Protein AF-A0A2E0ER90-F1 (afdb_monomer)

Sequence (185 aa):
MTEKVIGITHYLGEDEGEWLISNEGKKLFKTINEKKMIVSISCKPKHSKNIEKLAEIFPKMPILLHHMGGMKSNINDKSENNNILKLSKFKNIFLKFSGYNYVLGEDRRWDFPYNDALWVYKEAYQKFGSNMVWGSDFPVVKFSSTYKQAFEVFNKYCDFMSENDKNLIQGNNLLKLIKERGKID

Solvent-accessible surface area (backbone atoms only — not comparable to full-atom values): 9970 Å² total; per-residue (Å²): 130,84,85,72,86,54,54,51,76,46,77,60,78,90,67,54,43,63,57,55,70,32,76,66,33,43,53,51,52,51,50,39,46,74,70,40,32,37,40,31,37,42,47,43,34,76,28,32,68,34,51,50,53,42,42,68,76,38,62,86,37,44,36,33,27,34,43,52,28,49,34,61,41,50,86,92,60,53,70,53,42,50,42,46,50,64,47,39,80,38,90,31,43,28,38,23,55,34,47,63,37,66,24,54,27,79,95,53,25,61,52,78,81,36,71,75,25,48,61,54,55,51,53,45,37,75,53,36,52,58,45,27,31,47,50,64,55,75,73,68,34,61,84,35,42,52,70,66,56,52,48,41,34,58,71,64,71,44,69,90,56,53,71,70,41,47,51,28,19,63,43,50,44,54,52,49,52,38,42,81,38,70,66,52,133

Foldseek 3Di:
DPDFQQADEDEDDPDLPVCCVDPVNVVVVVVCVVLLHAYEYAAFLSNLVSVLVSCVSPLPHAYEYEQLRQAALPPVDCPSNVSSLVCLVRLRYAYAPECLLSRHDDVCLQVPPSLSSLVSVLSSCVRNPLRYAYDHPPPVSVVHDDSVSRVCSLVPVNPSHDPVSSVSRHPVVVVVSCVVSVNDD

Secondary structure (DSSP, 8-state):
------EEEEE--SS--GGGGSHHHHHHHHHHHHTTPEEEEE--GGGHHHHHHHHHH-TTS-EEESGGGG----TT--HHHHHHHGGGG-TTEEEEE--HHHHH-GGGTT-TT-HHHHHHHHHHHHHHTT-EEE---TTGGGGT--HHHHHHIIIII-TTS-HHHHHIIIIIHHHHHHHHTTS--

Nearest PDB structures (foldseek):
  4i6k-assembly1_A  TM=8.037E-01  e=2.857E-07  Acinetobacter baumannii AB0057
  4do7-assembly2_B  TM=8.745E-01  e=1.853E-06  Burkholderia multivorans ATCC 17616
  2ffi-assembly2_B  TM=7.897E-01  e=2.997E-06  Pseudomonas putida KT2440
  6uvz-assembly3_C  TM=8.301E-01  e=2.407E-05  Bifidobacterium longum subsp. infantis ATCC 15697 = JCM 1222 = DSM 20088
  7drd-assembly1_G  TM=4.504E-01  e=3.608E-01  human intestinal bacterium PUE

Structure (mmCIF, N/CA/C/O backbone):
data_AF-A0A2E0ER90-F1
#
_entry.id   AF-A0A2E0ER90-F1
#
loop_
_atom_site.group_PDB
_atom_site.id
_atom_site.type_symbol
_atom_site.label_atom_id
_atom_site.label_alt_id
_atom_site.label_comp_id
_atom_site.label_asym_id
_atom_site.label_entity_id
_atom_site.label_seq_id
_atom_site.pdbx_PDB_ins_code
_atom_site.Cartn_x
_atom_site.Cartn_y
_atom_site.Cartn_z
_atom_site.occup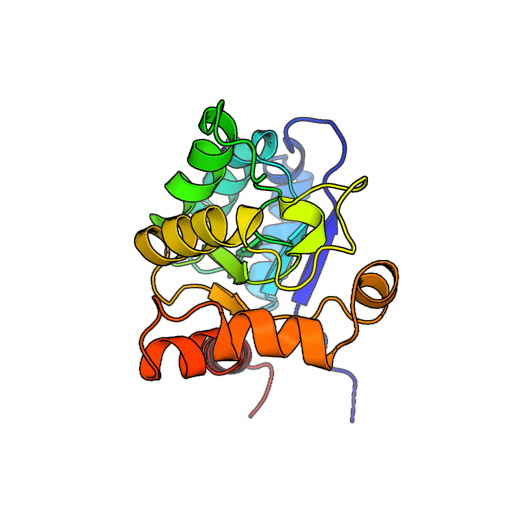ancy
_atom_site.B_iso_or_equiv
_atom_site.auth_seq_id
_atom_site.auth_comp_id
_atom_site.auth_asym_id
_atom_site.auth_atom_id
_atom_site.pdbx_PDB_model_num
ATOM 1 N N . MET A 1 1 ? -29.721 -0.009 -2.758 1.00 46.78 1 MET A N 1
ATOM 2 C CA . MET A 1 1 ? -28.623 -0.081 -1.770 1.00 46.78 1 MET A CA 1
ATOM 3 C C . MET A 1 1 ? -28.250 1.343 -1.415 1.00 46.78 1 MET A C 1
ATOM 5 O O . MET A 1 1 ? -27.866 2.078 -2.310 1.00 46.78 1 MET A O 1
ATOM 9 N N . THR A 1 2 ? -28.427 1.774 -0.169 1.00 48.88 2 THR A N 1
ATOM 10 C CA . THR A 1 2 ? -27.845 3.046 0.284 1.00 48.88 2 THR A CA 1
ATOM 11 C C . THR A 1 2 ? -26.327 2.920 0.225 1.00 48.88 2 THR A C 1
ATOM 13 O O . THR A 1 2 ? -25.771 2.019 0.855 1.00 48.88 2 THR A O 1
ATOM 16 N N . GLU A 1 3 ? -25.667 3.770 -0.559 1.00 59.56 3 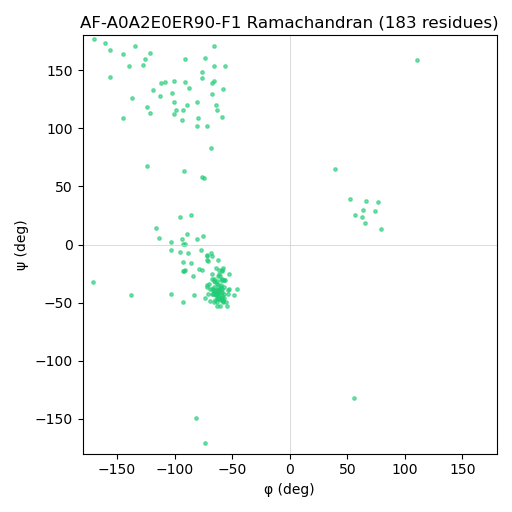GLU A N 1
ATOM 17 C CA . GLU A 1 3 ? -24.210 3.776 -0.694 1.00 59.56 3 GLU A CA 1
ATOM 18 C C . GLU A 1 3 ? -23.564 4.009 0.674 1.00 59.56 3 GLU A C 1
ATOM 20 O O . GLU A 1 3 ? -23.667 5.078 1.278 1.00 59.56 3 GLU A O 1
ATOM 25 N N . LYS A 1 4 ? -22.925 2.970 1.212 1.00 82.56 4 LYS A N 1
ATOM 26 C CA . LYS A 1 4 ? -22.287 3.028 2.522 1.00 82.56 4 LYS A CA 1
ATOM 27 C C . LYS A 1 4 ? -20.825 3.402 2.332 1.00 82.56 4 LYS A C 1
ATOM 29 O O . LYS A 1 4 ? -20.023 2.586 1.893 1.00 82.56 4 LYS A O 1
ATOM 34 N N . VAL A 1 5 ? -20.468 4.633 2.691 1.00 89.81 5 VAL A N 1
ATOM 35 C CA . VAL A 1 5 ? -19.070 5.086 2.677 1.00 89.81 5 VAL A CA 1
ATOM 36 C C . VAL A 1 5 ? -18.252 4.263 3.683 1.00 89.81 5 VAL A C 1
ATOM 38 O O . VAL A 1 5 ? -18.485 4.301 4.901 1.00 89.81 5 VAL A O 1
ATOM 41 N N . ILE A 1 6 ? -17.291 3.498 3.161 1.00 93.19 6 ILE A N 1
ATOM 42 C CA . ILE A 1 6 ? -16.430 2.590 3.939 1.00 93.19 6 ILE A CA 1
ATOM 43 C C . ILE A 1 6 ? -15.114 3.239 4.378 1.00 93.19 6 ILE A C 1
ATOM 45 O O . ILE A 1 6 ? -14.509 2.816 5.365 1.00 93.19 6 ILE A O 1
ATOM 49 N N . GLY A 1 7 ? -14.683 4.288 3.683 1.00 94.81 7 GLY A N 1
ATOM 50 C CA . GLY A 1 7 ? -13.404 4.936 3.918 1.00 94.81 7 GLY A CA 1
ATOM 51 C C . GLY A 1 7 ? -13.255 6.248 3.167 1.00 94.81 7 GLY A C 1
ATOM 52 O O . GLY A 1 7 ? -14.133 6.638 2.399 1.00 94.81 7 GLY A O 1
ATOM 53 N N . ILE A 1 8 ? -12.128 6.907 3.402 1.00 95.81 8 ILE A N 1
ATOM 54 C CA . ILE A 1 8 ? -11.722 8.130 2.710 1.00 95.81 8 ILE A CA 1
ATOM 55 C C . ILE A 1 8 ? -10.327 7.960 2.113 1.00 95.81 8 ILE A C 1
ATOM 57 O O . ILE A 1 8 ? -9.549 7.126 2.578 1.00 95.81 8 ILE A O 1
ATOM 61 N N . THR A 1 9 ? -9.993 8.784 1.122 1.00 97.31 9 THR A N 1
ATOM 62 C CA . THR A 1 9 ? -8.618 8.912 0.626 1.00 97.31 9 THR A CA 1
ATOM 63 C C . THR A 1 9 ? -8.139 10.342 0.820 1.00 97.31 9 THR A C 1
ATOM 65 O O . THR A 1 9 ? -8.856 11.277 0.472 1.00 97.31 9 THR A O 1
ATOM 68 N N . HIS A 1 10 ? -6.936 10.512 1.363 1.00 97.25 10 HIS A N 1
ATOM 69 C CA . HIS A 1 10 ? -6.267 11.805 1.476 1.00 97.25 10 HIS A CA 1
ATOM 70 C C . HIS A 1 10 ? -5.025 11.828 0.577 1.00 97.25 10 HIS A C 1
ATOM 72 O O . HIS A 1 10 ? -4.195 10.920 0.644 1.00 97.25 10 HIS A O 1
ATOM 78 N N . TYR A 1 11 ? -4.912 12.849 -0.273 1.00 97.75 11 TYR A N 1
ATOM 79 C CA . TYR A 1 11 ? -3.780 13.038 -1.179 1.00 97.75 11 TYR A CA 1
ATOM 80 C C . TYR A 1 11 ? -2.840 14.079 -0.589 1.00 97.75 11 TYR A C 1
ATOM 82 O O . TYR A 1 11 ? -3.208 15.245 -0.478 1.00 97.75 11 TYR A O 1
ATOM 90 N N . LEU A 1 12 ? -1.650 13.639 -0.185 1.00 97.88 12 LEU A N 1
ATOM 91 C CA . LEU A 1 12 ? -0.639 14.535 0.360 1.00 97.88 12 LEU A CA 1
ATOM 92 C C . LEU A 1 12 ? 0.033 15.324 -0.762 1.00 97.88 12 LEU A C 1
ATOM 94 O O . LEU A 1 12 ? 0.247 14.795 -1.856 1.00 97.88 12 LEU A O 1
ATOM 98 N N . GLY A 1 13 ? 0.339 16.584 -0.464 1.00 95.69 13 GLY A N 1
ATOM 99 C CA . GLY A 1 13 ? 1.031 17.488 -1.370 1.00 95.69 13 GLY A CA 1
ATOM 100 C C . GLY A 1 13 ? 2.543 17.274 -1.364 1.00 95.69 13 GLY A C 1
ATOM 101 O O . GLY A 1 13 ? 3.041 16.169 -1.155 1.00 95.69 13 GLY A O 1
ATOM 102 N N . GLU A 1 14 ? 3.276 18.357 -1.613 1.00 95.06 14 GLU A N 1
ATOM 103 C CA . GLU A 1 14 ? 4.739 18.336 -1.655 1.00 95.06 14 GLU A CA 1
ATOM 104 C C . GLU A 1 14 ? 5.418 18.683 -0.321 1.00 95.06 14 GLU A C 1
ATOM 106 O O . GLU A 1 14 ? 6.646 18.666 -0.263 1.00 95.06 14 GLU A O 1
ATOM 111 N N . ASP A 1 15 ? 4.659 18.954 0.740 1.00 96.56 15 ASP A N 1
ATOM 112 C CA . ASP A 1 15 ? 5.196 19.108 2.098 1.00 96.56 15 ASP A CA 1
ATOM 113 C C . ASP A 1 15 ? 5.607 17.753 2.719 1.00 96.56 15 ASP A C 1
ATOM 115 O O . ASP A 1 15 ? 5.662 16.726 2.037 1.00 96.56 15 ASP A O 1
ATOM 119 N N . GLU A 1 16 ? 5.936 17.727 4.014 1.00 96.75 16 GLU A N 1
ATOM 120 C CA . GLU A 1 16 ? 6.295 16.492 4.726 1.00 96.75 16 GLU A CA 1
ATOM 121 C C . GLU A 1 16 ? 5.061 15.798 5.342 1.00 96.75 16 GLU A C 1
ATOM 123 O O . GLU A 1 16 ? 5.177 14.841 6.120 1.00 96.75 16 GLU A O 1
ATOM 128 N N . GLY A 1 17 ? 3.850 16.255 5.021 1.00 97.69 17 GLY A N 1
ATOM 129 C CA . GLY A 1 17 ? 2.590 15.753 5.559 1.00 97.69 17 GLY A CA 1
ATOM 130 C C . GLY A 1 17 ? 2.317 16.186 7.001 1.00 97.69 17 GLY A C 1
ATOM 131 O O . GLY A 1 17 ? 1.649 15.457 7.740 1.00 97.69 17 GLY A O 1
ATOM 132 N N . GLU A 1 18 ? 2.827 17.339 7.444 1.00 98.00 18 GLU A N 1
ATOM 133 C CA . GLU A 1 18 ? 2.648 17.853 8.812 1.00 98.00 18 GLU A CA 1
ATOM 134 C C . GLU A 1 18 ? 1.176 18.037 9.182 1.00 98.00 18 GLU A C 1
ATOM 136 O O . GLU A 1 18 ? 0.796 17.864 10.344 1.00 98.00 18 GLU A O 1
ATOM 141 N N . TRP A 1 19 ? 0.325 18.322 8.193 1.00 98.12 19 TRP A N 1
ATOM 142 C CA . TRP A 1 19 ? -1.112 18.455 8.398 1.00 98.12 19 TRP A CA 1
ATOM 143 C C . TRP A 1 19 ? -1.745 17.194 9.009 1.00 98.12 19 TRP A C 1
ATOM 145 O O . TRP A 1 19 ? -2.666 17.309 9.815 1.00 98.12 19 TRP A O 1
ATOM 155 N N . LEU A 1 20 ? -1.212 15.994 8.733 1.00 98.19 20 LEU A N 1
ATOM 156 C CA . LEU A 1 20 ? -1.721 14.743 9.313 1.00 98.19 20 LEU A CA 1
ATOM 157 C C . LEU A 1 20 ? -1.738 14.759 10.850 1.00 98.19 20 LEU A C 1
ATOM 159 O O . LEU A 1 20 ? -2.581 14.113 11.473 1.00 98.19 20 LEU A O 1
ATOM 163 N N . ILE A 1 21 ? -0.803 15.496 11.455 1.00 97.81 21 ILE A N 1
ATOM 164 C CA . ILE A 1 21 ? -0.606 15.579 12.905 1.00 97.81 21 ILE A CA 1
ATOM 165 C C . ILE A 1 21 ? -0.925 16.964 13.482 1.00 97.81 21 ILE A C 1
ATOM 167 O O . ILE A 1 21 ? -0.707 17.183 14.684 1.00 97.81 21 ILE A O 1
ATOM 171 N N . SER A 1 22 ? -1.444 17.884 12.665 1.00 98.12 22 SER A N 1
ATOM 172 C CA . SER A 1 22 ? -1.950 19.175 13.133 1.00 98.12 22 SER A CA 1
ATOM 173 C C . SER A 1 22 ? -3.190 18.989 14.015 1.00 98.12 22 SER A C 1
ATOM 175 O O . SER A 1 22 ? -3.751 17.892 14.125 1.00 98.12 22 SER A O 1
ATOM 177 N N . ASN A 1 23 ? -3.639 20.060 14.669 1.00 98.38 23 ASN A N 1
ATOM 178 C CA . ASN A 1 23 ? -4.855 20.011 15.481 1.00 98.38 23 ASN A CA 1
ATOM 179 C C . ASN A 1 23 ? -6.087 19.689 14.622 1.00 98.38 23 ASN A C 1
ATOM 181 O O . ASN A 1 23 ? -6.953 18.918 15.038 1.00 98.38 23 ASN A O 1
ATOM 185 N N . GLU A 1 24 ? -6.151 20.240 13.415 1.00 98.00 24 GLU A N 1
ATOM 186 C CA . GLU A 1 24 ? -7.224 20.034 12.447 1.00 98.00 24 GLU A CA 1
ATOM 187 C C . GLU A 1 24 ? -7.202 18.602 11.904 1.00 98.00 24 GLU A C 1
ATOM 189 O O . GLU A 1 24 ? -8.228 17.917 11.945 1.00 98.00 24 GLU A O 1
ATOM 194 N N . GLY A 1 25 ? -6.030 18.111 11.482 1.00 98.00 25 GLY A N 1
ATOM 195 C CA . GLY A 1 25 ? -5.867 16.740 10.995 1.00 98.00 25 GLY A CA 1
ATOM 196 C C . GLY A 1 25 ? -6.258 15.717 12.059 1.00 98.00 25 GLY A C 1
ATOM 197 O O . GLY A 1 25 ? -7.076 14.830 11.809 1.00 98.00 25 GLY A O 1
ATOM 198 N N . LYS A 1 26 ? -5.784 15.893 13.300 1.00 98.38 26 LYS A N 1
ATOM 199 C CA . LYS A 1 26 ? -6.154 15.026 14.433 1.00 98.38 26 LYS A CA 1
ATOM 200 C C . LYS A 1 26 ? -7.662 15.009 14.692 1.00 98.38 26 LYS A C 1
ATOM 202 O O . LYS A 1 26 ? -8.207 13.938 14.957 1.00 98.38 26 LYS A O 1
ATOM 207 N N . LYS A 1 27 ? -8.354 16.153 14.600 1.00 98.25 27 LYS A N 1
ATOM 208 C CA . LYS A 1 27 ? -9.825 16.215 14.740 1.00 98.25 27 LYS A CA 1
ATOM 209 C C . LYS A 1 27 ? -10.530 15.421 13.637 1.00 98.25 27 LYS A C 1
ATOM 211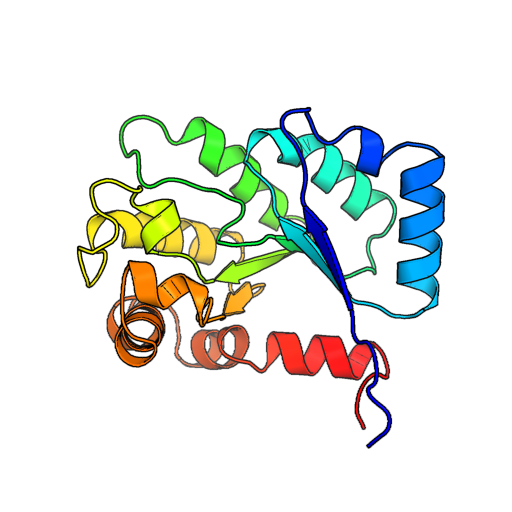 O O . LYS A 1 27 ? -11.465 14.669 13.933 1.00 98.25 27 LYS A O 1
ATOM 216 N N . LEU A 1 28 ? -10.066 15.534 12.391 1.00 97.56 28 LEU A N 1
ATOM 217 C CA . LEU A 1 28 ? -10.611 14.753 11.282 1.00 97.56 28 LEU A CA 1
ATOM 218 C C . LEU A 1 28 ? -10.388 13.249 11.498 1.00 97.5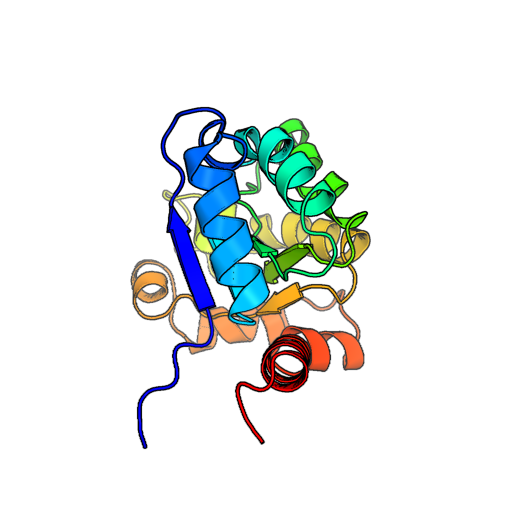6 28 LEU A C 1
ATOM 220 O O . LEU A 1 28 ? -11.347 12.479 11.470 1.00 97.56 28 LEU A O 1
ATOM 224 N N . PHE A 1 29 ? -9.152 12.819 11.756 1.00 98.25 29 PHE A N 1
ATOM 225 C CA . PHE A 1 29 ? -8.828 11.397 11.914 1.00 98.25 29 PHE A CA 1
ATOM 226 C C . PHE A 1 29 ? -9.482 10.766 13.142 1.00 98.25 29 PHE A C 1
ATOM 228 O O . PHE A 1 29 ? -9.909 9.612 13.079 1.00 98.25 29 PHE A O 1
ATOM 235 N N . LYS A 1 30 ? -9.680 11.536 14.218 1.00 98.12 30 LYS A N 1
ATOM 236 C CA . LYS A 1 30 ? -10.517 11.114 15.344 1.00 98.12 30 LYS A CA 1
ATOM 237 C C . LYS A 1 30 ? -11.943 10.800 14.881 1.00 98.12 30 LYS A C 1
ATOM 239 O O . LYS A 1 30 ? -12.435 9.706 15.149 1.00 98.12 30 LYS A O 1
ATOM 244 N N . THR A 1 31 ? -12.559 11.704 14.119 1.00 97.19 31 THR A N 1
ATOM 245 C CA . THR A 1 31 ? -13.919 11.517 13.581 1.00 97.19 31 THR A CA 1
ATOM 246 C C . THR A 1 31 ? -14.000 10.289 12.671 1.00 97.19 31 THR A C 1
ATOM 248 O O . THR A 1 31 ? -14.903 9.466 12.806 1.00 97.19 31 THR A O 1
ATOM 251 N N . ILE A 1 32 ? -13.037 10.115 11.765 1.00 95.69 32 ILE A N 1
ATOM 252 C CA . ILE A 1 32 ? -12.958 8.950 10.868 1.00 95.69 32 ILE A CA 1
ATOM 253 C C . ILE A 1 32 ? -12.861 7.648 11.669 1.00 95.69 32 ILE A C 1
ATOM 255 O O . ILE A 1 32 ? -13.566 6.674 11.373 1.00 95.69 32 ILE A O 1
ATOM 259 N N . ASN A 1 33 ? -12.010 7.627 12.697 1.00 95.50 33 ASN A N 1
ATOM 260 C CA . ASN A 1 33 ? -11.837 6.460 13.546 1.00 95.50 33 ASN A CA 1
ATOM 261 C C . ASN A 1 33 ? -13.128 6.119 14.315 1.00 95.50 33 ASN A C 1
ATOM 263 O O . ASN A 1 33 ? -13.526 4.953 14.333 1.00 95.50 33 ASN A O 1
ATOM 267 N N . GLU A 1 34 ? -13.816 7.122 14.871 1.00 95.12 34 GLU A N 1
ATOM 268 C CA . GLU A 1 34 ? -15.118 6.984 15.547 1.00 95.12 34 GLU A CA 1
ATOM 269 C C . GLU A 1 34 ? -16.221 6.493 14.597 1.00 95.12 34 GLU A C 1
ATOM 271 O O . GLU A 1 34 ? -17.010 5.616 14.950 1.00 95.12 34 GLU A O 1
ATOM 276 N N . LYS A 1 35 ? -16.240 6.975 13.347 1.00 94.06 35 LYS A N 1
ATOM 277 C CA . LYS A 1 35 ? -17.173 6.534 12.287 1.00 94.06 35 LYS A CA 1
ATOM 278 C C . LYS A 1 35 ? -16.830 5.171 11.683 1.00 94.06 35 LYS A C 1
ATOM 280 O O . LYS A 1 35 ? -17.448 4.743 10.696 1.00 94.06 35 LYS A O 1
ATOM 285 N N . LYS A 1 36 ? -15.853 4.487 12.272 1.00 94.81 36 LYS A N 1
ATOM 286 C CA . LYS A 1 36 ? -15.341 3.195 11.841 1.00 94.81 36 LYS A CA 1
ATOM 287 C C . LYS A 1 36 ? -14.932 3.175 10.363 1.00 94.81 36 LYS A C 1
ATOM 289 O O . LYS A 1 36 ? -15.195 2.213 9.660 1.00 94.81 36 LYS A O 1
ATOM 294 N N . MET A 1 37 ? -14.321 4.233 9.847 1.00 95.75 37 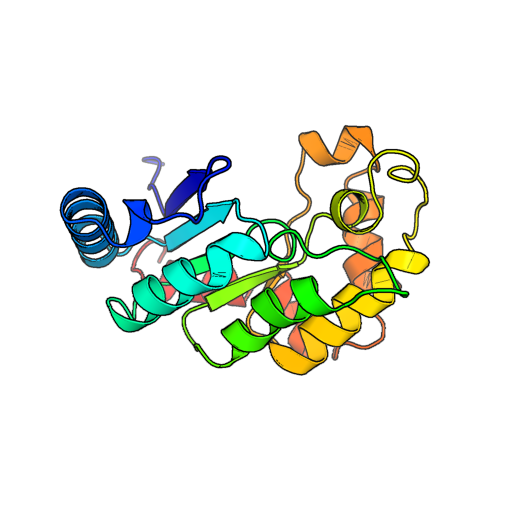MET A N 1
ATOM 295 C CA . MET A 1 37 ? -13.877 4.276 8.448 1.00 95.75 37 MET A CA 1
ATOM 296 C C . MET A 1 37 ? -12.435 3.777 8.296 1.00 95.75 37 MET A C 1
ATOM 298 O O . MET A 1 37 ? -11.690 3.717 9.281 1.00 95.75 37 MET A O 1
ATOM 302 N N . ILE A 1 38 ? -12.082 3.380 7.072 1.00 97.19 38 ILE A N 1
ATOM 303 C CA . ILE A 1 38 ? -10.712 3.087 6.627 1.00 97.19 38 ILE A CA 1
ATOM 304 C C . ILE A 1 38 ? -10.105 4.370 6.045 1.00 97.19 38 ILE A C 1
ATOM 306 O O . ILE A 1 38 ? -10.790 5.109 5.336 1.00 97.19 38 ILE A O 1
ATOM 310 N N . VAL A 1 39 ? -8.830 4.634 6.319 1.00 98.06 39 VAL A N 1
ATOM 311 C CA . VAL A 1 39 ? -8.090 5.735 5.689 1.00 98.06 39 VAL A CA 1
ATOM 312 C 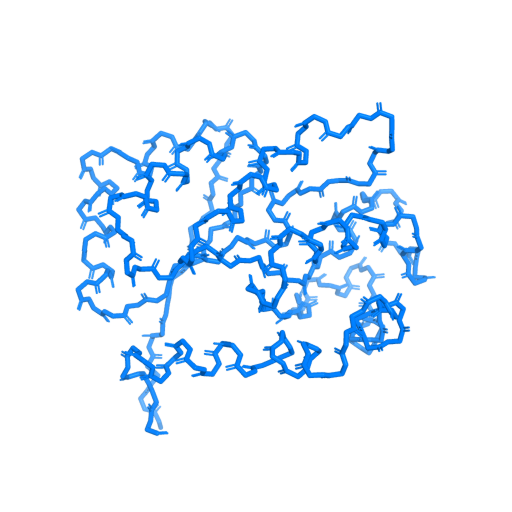C . VAL A 1 39 ? -7.193 5.165 4.608 1.00 98.06 39 VAL A C 1
ATOM 314 O O . VAL A 1 39 ? -6.427 4.247 4.873 1.00 98.06 39 VAL A O 1
ATOM 317 N N . SER A 1 40 ? -7.235 5.729 3.407 1.00 98.19 40 SER A N 1
ATOM 318 C CA . SER A 1 40 ? -6.166 5.573 2.425 1.00 98.19 40 SER A CA 1
ATOM 319 C C . SER A 1 40 ? -5.392 6.881 2.287 1.00 98.19 40 SER A C 1
ATOM 321 O O . SER A 1 40 ? -5.980 7.962 2.320 1.00 98.19 40 SER A O 1
ATOM 323 N N . ILE A 1 41 ? -4.069 6.798 2.163 1.00 98.50 41 ILE A N 1
ATOM 324 C CA . ILE A 1 41 ? -3.193 7.961 2.017 1.00 98.50 41 ILE A CA 1
ATOM 325 C C . ILE A 1 41 ? -2.377 7.793 0.741 1.00 98.50 41 ILE A C 1
ATOM 327 O O . ILE A 1 41 ? -1.589 6.852 0.628 1.00 98.50 41 ILE A O 1
ATOM 331 N N . SER A 1 42 ? -2.547 8.717 -0.204 1.00 98.19 42 SER A N 1
ATOM 332 C CA . SER A 1 42 ? -1.626 8.865 -1.328 1.00 98.19 42 SER A CA 1
ATOM 333 C C . SER A 1 42 ? -0.401 9.628 -0.848 1.00 98.19 42 SER A C 1
ATOM 335 O O . SER A 1 42 ? -0.494 10.810 -0.514 1.00 98.19 42 SER A O 1
ATOM 337 N N . CYS A 1 43 ? 0.727 8.928 -0.740 1.00 98.25 43 CYS A N 1
ATOM 338 C CA . CYS A 1 43 ? 1.944 9.429 -0.116 1.00 98.25 43 CYS A CA 1
ATOM 339 C C . CYS A 1 43 ? 3.199 9.130 -0.941 1.00 98.25 43 CYS A C 1
ATOM 341 O O . CYS A 1 43 ? 3.175 8.358 -1.895 1.00 98.25 43 CYS A O 1
ATOM 343 N N . LYS A 1 44 ? 4.304 9.737 -0.508 1.00 97.81 44 LYS A N 1
ATOM 344 C CA . LYS A 1 44 ? 5.672 9.461 -0.938 1.00 97.81 44 LYS A CA 1
ATOM 345 C C . LYS A 1 44 ? 6.504 9.065 0.294 1.00 97.81 44 LYS A C 1
ATOM 347 O O . LYS A 1 44 ? 6.081 9.365 1.418 1.00 97.81 44 LYS A O 1
ATOM 352 N N . PRO A 1 45 ? 7.698 8.475 0.117 1.00 97.75 45 PRO A N 1
ATOM 353 C CA . PRO A 1 45 ? 8.619 8.140 1.207 1.00 97.75 45 PRO A CA 1
ATOM 354 C C . PRO A 1 45 ? 8.862 9.233 2.260 1.00 97.75 45 PRO A C 1
ATOM 356 O O . PRO A 1 45 ? 8.908 8.928 3.458 1.00 97.75 45 PRO A O 1
ATOM 359 N N . LYS A 1 46 ? 8.948 10.503 1.840 1.00 97.56 46 LYS A N 1
ATOM 360 C CA . LYS A 1 46 ? 9.145 11.660 2.734 1.00 97.56 46 LYS A CA 1
ATOM 361 C C . LYS A 1 46 ? 8.064 11.785 3.822 1.00 97.56 46 LYS A C 1
ATOM 363 O O . LYS A 1 46 ? 8.367 11.979 4.995 1.00 97.56 46 LYS A O 1
ATOM 368 N N . HIS A 1 47 ? 6.811 11.451 3.499 1.00 98.62 47 HIS A N 1
ATOM 369 C CA . HIS A 1 47 ? 5.684 11.538 4.439 1.00 98.62 47 HIS A CA 1
ATOM 370 C C . HIS A 1 47 ? 5.707 10.471 5.552 1.00 98.62 47 HIS A C 1
ATOM 372 O O . HIS A 1 47 ? 4.904 10.531 6.489 1.00 98.62 47 HIS A O 1
ATOM 378 N N . SER A 1 48 ? 6.599 9.473 5.470 1.00 98.25 48 SER A N 1
ATOM 379 C CA . SER A 1 48 ? 6.630 8.320 6.385 1.00 98.25 48 SER A CA 1
ATOM 380 C C . SER A 1 48 ? 6.655 8.707 7.864 1.00 98.25 48 SER A C 1
ATOM 382 O O . SER A 1 48 ? 5.985 8.069 8.671 1.00 98.25 48 SER A O 1
ATOM 384 N N . LYS A 1 49 ? 7.377 9.775 8.228 1.00 98.44 49 LYS A N 1
ATOM 385 C CA . LYS A 1 49 ? 7.513 10.239 9.616 1.00 98.44 49 LYS A CA 1
ATOM 386 C C . LYS A 1 49 ? 6.183 10.697 10.217 1.00 98.44 49 LYS A C 1
ATOM 388 O O . LYS A 1 49 ? 5.909 10.420 11.382 1.00 98.44 49 LYS A O 1
ATOM 393 N N . ASN A 1 50 ? 5.362 11.417 9.456 1.00 98.62 50 ASN A N 1
ATOM 394 C CA . ASN A 1 50 ? 4.078 11.913 9.954 1.00 98.62 50 ASN A CA 1
ATOM 395 C C . ASN A 1 50 ? 2.972 10.853 9.838 1.00 98.62 50 ASN A C 1
ATOM 397 O O . ASN A 1 50 ? 2.080 10.820 10.684 1.00 98.62 50 ASN A O 1
ATOM 401 N N . ILE A 1 51 ? 3.082 9.921 8.884 1.00 98.81 51 ILE A N 1
ATOM 402 C CA . ILE A 1 51 ? 2.240 8.713 8.828 1.00 98.81 51 ILE A CA 1
ATOM 403 C C . ILE A 1 51 ? 2.494 7.808 10.042 1.00 98.81 51 ILE A C 1
ATOM 405 O O . ILE A 1 51 ? 1.540 7.333 10.652 1.00 98.81 51 ILE A O 1
ATOM 409 N N . GLU A 1 52 ? 3.758 7.610 10.423 1.00 98.69 52 GLU A N 1
ATOM 410 C CA . GLU A 1 52 ? 4.161 6.874 11.629 1.00 98.69 52 GLU A CA 1
ATOM 411 C C . GLU A 1 52 ? 3.485 7.449 12.879 1.00 98.69 52 GLU A C 1
ATOM 413 O O . GLU A 1 52 ? 2.752 6.741 13.568 1.00 98.69 52 GLU A O 1
ATOM 418 N N . LYS A 1 53 ? 3.606 8.760 13.102 1.00 98.75 53 LYS A N 1
ATOM 419 C CA . LYS A 1 53 ? 2.936 9.440 14.221 1.00 98.75 53 LYS A CA 1
ATOM 420 C C . LYS A 1 53 ? 1.413 9.310 14.170 1.00 98.75 53 LYS A C 1
ATOM 422 O O . LYS A 1 53 ? 0.775 9.139 15.205 1.00 98.75 53 LYS A O 1
ATOM 427 N N . LEU A 1 54 ? 0.803 9.406 12.986 1.00 98.69 54 LEU A N 1
ATOM 428 C CA . LEU A 1 54 ? -0.644 9.233 12.845 1.00 98.69 54 LEU A CA 1
ATOM 429 C C . LEU A 1 54 ? -1.078 7.815 13.252 1.00 98.69 54 LEU A C 1
ATOM 431 O O . LEU A 1 54 ? -2.085 7.659 13.946 1.00 98.69 54 LEU A O 1
ATOM 435 N N . ALA A 1 55 ? -0.312 6.797 12.854 1.00 98.62 55 ALA A N 1
ATOM 436 C CA . ALA A 1 55 ? -0.563 5.409 13.224 1.00 98.62 55 ALA A CA 1
ATOM 437 C C . ALA A 1 55 ? -0.398 5.170 14.733 1.00 98.62 55 ALA A C 1
ATOM 439 O O . ALA A 1 55 ? -1.194 4.427 15.306 1.00 98.62 55 ALA A O 1
ATOM 440 N N . GLU A 1 56 ? 0.562 5.837 15.381 1.00 98.50 56 GLU A N 1
ATOM 441 C CA . GLU A 1 56 ? 0.744 5.812 16.840 1.00 98.50 56 GLU A CA 1
ATOM 442 C C . GLU A 1 56 ? -0.421 6.468 17.592 1.00 98.50 56 GLU A C 1
ATOM 444 O O . GLU A 1 56 ? -0.868 5.942 18.610 1.00 98.50 56 GLU A O 1
ATOM 449 N N . ILE A 1 57 ? -0.953 7.587 17.086 1.00 98.38 57 ILE A N 1
ATOM 450 C CA . ILE A 1 57 ? -2.107 8.276 17.690 1.00 98.38 57 ILE A CA 1
ATOM 451 C C . ILE A 1 57 ? -3.382 7.426 17.561 1.00 98.38 57 ILE A C 1
ATOM 453 O O . ILE A 1 57 ? -4.199 7.382 18.484 1.00 98.38 57 ILE A O 1
ATOM 457 N N . PHE A 1 58 ? -3.568 6.739 16.429 1.00 98.06 58 PHE A N 1
ATOM 458 C CA . PHE A 1 58 ? -4.767 5.946 16.140 1.00 98.06 58 PHE A CA 1
ATOM 459 C C . PHE A 1 58 ? -4.436 4.480 15.799 1.00 98.06 58 PHE A C 1
ATOM 461 O O . PHE A 1 58 ? -4.730 4.026 14.689 1.00 98.06 58 PHE A O 1
ATOM 468 N N . PRO A 1 59 ? -3.935 3.675 16.756 1.00 97.31 59 PRO A N 1
ATOM 469 C CA . PRO A 1 59 ? -3.410 2.327 16.490 1.00 97.31 59 PRO A CA 1
ATOM 470 C C . PRO A 1 59 ? -4.472 1.302 16.063 1.00 97.31 59 PRO A C 1
ATOM 472 O O . PRO A 1 59 ? -4.142 0.192 15.657 1.00 97.31 59 PRO A O 1
ATOM 475 N N . LYS A 1 60 ? -5.763 1.649 16.162 1.00 94.88 60 LYS A N 1
ATOM 476 C CA . LYS A 1 60 ? -6.900 0.816 15.723 1.00 94.88 60 LYS A CA 1
ATOM 477 C C . LYS A 1 60 ? -7.519 1.275 14.398 1.00 94.88 60 LYS A C 1
ATOM 479 O O . LYS A 1 60 ? -8.454 0.635 13.920 1.00 94.88 60 LYS A O 1
ATOM 484 N N . MET A 1 61 ? -7.063 2.393 13.834 1.00 97.56 61 MET A N 1
ATOM 485 C CA . MET A 1 61 ? -7.560 2.907 12.559 1.00 97.56 61 MET A CA 1
ATOM 486 C C . MET A 1 61 ? -6.731 2.304 11.420 1.00 97.56 61 MET A C 1
ATOM 488 O O . MET A 1 61 ? -5.522 2.535 11.403 1.00 97.56 61 MET A O 1
ATOM 492 N N . PRO A 1 62 ? -7.336 1.559 10.475 1.00 98.25 62 PRO A N 1
ATOM 493 C CA . PRO A 1 62 ? -6.608 1.039 9.323 1.00 98.25 62 PRO A CA 1
ATOM 494 C C . PRO A 1 62 ? -6.170 2.173 8.391 1.00 98.25 62 PRO A C 1
ATOM 496 O O . PRO A 1 62 ? -6.995 3.005 7.999 1.00 98.25 62 PRO A O 1
ATOM 499 N N . ILE A 1 63 ? -4.889 2.177 8.028 1.00 98.75 63 ILE A N 1
ATOM 500 C CA . ILE A 1 63 ? -4.254 3.148 7.136 1.00 98.75 63 ILE A CA 1
ATOM 501 C C . ILE A 1 63 ? -3.663 2.389 5.944 1.00 98.75 63 ILE A C 1
ATOM 503 O O . ILE A 1 63 ? -2.728 1.611 6.099 1.00 98.75 63 ILE A O 1
ATOM 507 N N . LEU A 1 64 ? -4.203 2.609 4.748 1.00 98.69 64 LEU A N 1
ATOM 508 C CA . LEU A 1 64 ? -3.742 2.005 3.498 1.00 98.69 64 LEU A CA 1
ATOM 509 C C . LEU A 1 64 ? -2.846 2.989 2.746 1.00 98.69 64 LEU A C 1
ATOM 511 O O . LEU A 1 64 ? -3.322 4.028 2.280 1.00 98.69 64 LEU A O 1
ATOM 515 N N . LEU A 1 65 ? -1.574 2.647 2.567 1.00 98.69 65 LEU A N 1
ATOM 516 C CA . LEU A 1 65 ? -0.646 3.450 1.771 1.00 98.69 65 LEU A CA 1
ATOM 517 C C . LEU A 1 65 ? -0.854 3.158 0.288 1.00 98.69 65 LEU A C 1
ATOM 519 O O . LEU A 1 65 ? -0.768 2.009 -0.154 1.00 98.69 65 LEU A O 1
ATOM 523 N N . HIS A 1 66 ? -1.152 4.205 -0.475 1.00 95.19 66 HIS A N 1
ATOM 524 C CA . HIS A 1 66 ? -1.447 4.102 -1.897 1.00 95.19 66 HIS A CA 1
ATOM 525 C C . HIS A 1 66 ? -0.212 3.647 -2.686 1.00 95.19 66 HIS A C 1
ATOM 527 O O . HIS A 1 66 ? 0.893 4.074 -2.371 1.00 95.19 66 HIS A O 1
ATOM 533 N N . HIS A 1 67 ? -0.402 2.784 -3.692 1.00 96.75 67 HIS A N 1
ATOM 534 C CA . HIS A 1 67 ? 0.617 2.367 -4.670 1.00 96.75 67 HIS A CA 1
ATOM 535 C C . HIS A 1 67 ? 2.020 2.147 -4.086 1.00 96.75 67 HIS A C 1
ATOM 537 O O . HIS A 1 67 ? 2.957 2.887 -4.384 1.00 96.75 67 HIS A O 1
ATOM 543 N N . MET A 1 68 ? 2.156 1.145 -3.209 1.00 98.12 68 MET A N 1
ATOM 544 C CA . MET A 1 68 ? 3.431 0.813 -2.553 1.00 98.12 68 MET A CA 1
ATOM 545 C C . MET A 1 68 ? 4.058 1.980 -1.766 1.00 98.12 68 MET A C 1
ATOM 547 O O . MET A 1 68 ? 5.270 2.031 -1.593 1.00 98.12 68 MET A O 1
ATOM 551 N N . GLY A 1 69 ? 3.258 2.943 -1.301 1.00 97.88 69 GLY A N 1
ATOM 552 C CA . GLY A 1 69 ? 3.732 4.121 -0.567 1.00 97.88 69 GLY A CA 1
ATOM 553 C C . GLY A 1 69 ? 4.609 5.070 -1.392 1.00 97.88 69 GLY A C 1
ATOM 554 O O . GLY A 1 69 ? 5.345 5.866 -0.811 1.00 97.88 69 GLY A O 1
ATOM 555 N N . GLY A 1 70 ? 4.559 4.970 -2.725 1.00 97.44 70 GLY A N 1
ATOM 556 C CA . GLY A 1 70 ? 5.390 5.762 -3.632 1.00 97.44 70 GLY A CA 1
ATOM 557 C C . GLY A 1 70 ? 6.827 5.255 -3.791 1.00 97.44 70 GLY A C 1
ATOM 558 O O . GLY A 1 70 ? 7.652 5.994 -4.325 1.00 97.44 70 GLY A O 1
ATOM 559 N N . MET A 1 71 ? 7.131 4.029 -3.344 1.00 98.00 71 MET A N 1
ATOM 560 C CA . MET A 1 71 ? 8.433 3.386 -3.569 1.00 98.00 71 MET A CA 1
ATOM 561 C C . MET A 1 71 ? 8.793 3.301 -5.061 1.00 98.00 71 MET A C 1
ATOM 563 O O . MET A 1 71 ? 7.910 3.243 -5.920 1.00 98.00 71 MET A O 1
ATOM 567 N N . LYS A 1 72 ? 10.095 3.261 -5.367 1.00 97.38 72 LYS A N 1
ATOM 568 C CA . LYS A 1 72 ? 10.642 3.249 -6.738 1.00 97.38 72 LYS A CA 1
ATOM 569 C C . LYS A 1 72 ? 11.614 2.095 -6.966 1.00 97.38 72 LYS A C 1
ATOM 571 O O . LYS A 1 72 ? 12.260 1.635 -6.028 1.00 97.38 72 LYS A O 1
ATOM 576 N N . SER A 1 73 ? 11.770 1.658 -8.215 1.00 96.19 73 SER A N 1
ATOM 577 C CA . SER A 1 73 ? 12.695 0.584 -8.609 1.00 96.19 73 SER A CA 1
ATOM 578 C C . SER A 1 73 ? 14.133 1.052 -8.878 1.00 96.19 73 SER A C 1
ATOM 580 O O . SER A 1 73 ? 14.860 0.396 -9.625 1.00 96.19 73 SER A O 1
ATOM 582 N N . ASN A 1 74 ? 14.572 2.165 -8.281 1.00 93.00 74 ASN A N 1
ATOM 583 C CA . ASN A 1 74 ? 15.964 2.599 -8.384 1.00 93.00 74 ASN A CA 1
ATOM 584 C C . ASN A 1 74 ? 16.862 1.673 -7.549 1.00 93.00 74 ASN A C 1
ATOM 586 O O . ASN A 1 74 ? 16.920 1.776 -6.327 1.00 93.00 74 ASN A O 1
ATOM 590 N N . ILE A 1 75 ? 17.561 0.751 -8.209 1.00 86.56 75 ILE A N 1
ATOM 591 C CA . ILE A 1 75 ? 18.409 -0.233 -7.526 1.00 86.56 75 ILE A CA 1
ATOM 592 C C . ILE A 1 75 ? 19.629 0.405 -6.842 1.00 86.56 75 ILE A C 1
ATOM 594 O O . ILE A 1 75 ? 20.131 -0.146 -5.863 1.00 86.56 75 ILE A O 1
ATOM 598 N N . ASN A 1 76 ? 20.073 1.568 -7.330 1.00 89.06 76 ASN A N 1
ATOM 599 C CA . ASN A 1 76 ? 21.264 2.258 -6.834 1.00 89.06 76 ASN A CA 1
ATOM 600 C C . ASN A 1 76 ? 21.004 3.028 -5.533 1.00 89.06 76 ASN A C 1
ATOM 602 O O . ASN A 1 76 ? 21.948 3.311 -4.801 1.00 89.06 76 ASN A O 1
ATOM 606 N N . ASP A 1 77 ? 19.744 3.355 -5.233 1.00 90.62 77 ASP A N 1
ATOM 607 C CA . ASP A 1 77 ? 19.366 4.045 -4.003 1.00 90.62 77 ASP A CA 1
ATOM 608 C C . ASP A 1 77 ? 18.005 3.562 -3.490 1.00 90.62 77 ASP A C 1
ATOM 610 O O . ASP A 1 77 ? 16.948 3.861 -4.046 1.00 90.62 77 ASP A O 1
ATOM 614 N N . LYS A 1 78 ? 18.056 2.818 -2.382 1.00 92.81 78 LYS A N 1
ATOM 615 C CA . LYS A 1 78 ? 16.883 2.279 -1.680 1.00 92.81 78 LYS A CA 1
ATOM 616 C C . LYS A 1 78 ? 16.530 3.067 -0.417 1.00 92.81 78 LYS A C 1
ATOM 618 O O . LYS A 1 78 ? 15.621 2.660 0.312 1.00 92.81 78 LYS A O 1
ATOM 623 N N . SER A 1 79 ? 17.255 4.144 -0.109 1.00 92.94 79 SER A N 1
ATOM 624 C CA . SER A 1 79 ? 17.128 4.875 1.158 1.00 92.94 79 SER A CA 1
ATOM 625 C C . SER A 1 79 ? 15.700 5.374 1.391 1.00 92.94 79 SER A C 1
ATOM 627 O O . SER A 1 79 ? 15.142 5.180 2.473 1.00 92.94 79 SER A O 1
ATOM 629 N N . GLU A 1 80 ? 15.058 5.901 0.350 1.00 95.00 80 GLU A N 1
ATOM 630 C CA . GLU A 1 80 ? 13.659 6.310 0.405 1.00 95.00 80 GLU A CA 1
ATOM 631 C C . GLU A 1 80 ? 12.706 5.122 0.589 1.00 95.00 80 GLU A C 1
ATOM 633 O O . GLU A 1 80 ? 11.806 5.179 1.425 1.00 95.00 80 GLU A O 1
ATOM 638 N N . ASN A 1 81 ? 12.914 4.001 -0.105 1.00 97.75 81 ASN A N 1
ATOM 639 C CA . ASN A 1 81 ? 12.056 2.825 0.071 1.00 97.75 81 ASN A CA 1
ATOM 640 C C . ASN A 1 81 ? 12.083 2.318 1.523 1.00 97.75 81 ASN A C 1
ATOM 642 O O . ASN A 1 81 ? 11.039 1.961 2.075 1.00 97.75 81 ASN A O 1
ATOM 646 N N . ASN A 1 82 ? 13.240 2.382 2.192 1.00 97.69 82 ASN A N 1
ATOM 647 C CA . ASN A 1 82 ? 13.369 2.009 3.604 1.00 97.69 82 ASN A CA 1
ATOM 648 C C . ASN A 1 82 ? 12.449 2.826 4.529 1.00 97.69 82 ASN A C 1
ATOM 650 O O . ASN A 1 82 ? 11.966 2.299 5.537 1.00 97.69 82 ASN A O 1
ATOM 654 N N . ASN A 1 83 ? 12.139 4.078 4.173 1.00 97.81 83 ASN A N 1
ATOM 655 C CA . ASN A 1 83 ? 11.195 4.911 4.918 1.00 97.81 83 ASN A CA 1
ATOM 656 C C . ASN A 1 83 ? 9.759 4.378 4.874 1.00 97.81 83 ASN A C 1
ATOM 658 O O . ASN A 1 83 ? 9.012 4.569 5.832 1.00 97.81 83 ASN A O 1
ATOM 662 N N . ILE A 1 84 ? 9.367 3.694 3.801 1.00 98.56 84 ILE A N 1
ATOM 663 C CA . ILE A 1 84 ? 8.068 3.017 3.719 1.00 98.56 84 ILE A CA 1
ATOM 664 C C . ILE A 1 84 ? 8.146 1.643 4.384 1.00 98.56 84 ILE A C 1
ATOM 666 O O . ILE A 1 84 ? 7.275 1.291 5.179 1.00 98.56 84 ILE A O 1
ATOM 670 N N . LEU A 1 85 ? 9.214 0.881 4.133 1.00 98.62 85 LEU A N 1
ATOM 671 C CA . LEU A 1 85 ? 9.379 -0.469 4.676 1.00 98.62 85 LEU A CA 1
ATOM 672 C C . LEU A 1 85 ? 9.390 -0.507 6.211 1.00 98.62 85 LEU A C 1
ATOM 674 O O . LEU A 1 85 ? 8.831 -1.439 6.792 1.00 98.62 85 LEU A O 1
ATOM 678 N N . LYS A 1 86 ? 9.949 0.505 6.891 1.00 98.31 86 LYS A N 1
ATOM 679 C CA . LYS A 1 86 ? 9.921 0.592 8.367 1.00 98.31 86 LYS A CA 1
ATOM 680 C C . LYS A 1 86 ? 8.504 0.679 8.948 1.00 98.31 86 LYS A C 1
ATOM 682 O O . LYS A 1 86 ? 8.310 0.336 10.112 1.00 98.31 86 LYS A O 1
ATOM 687 N N . LEU A 1 87 ? 7.517 1.118 8.159 1.00 98.75 87 LEU A N 1
ATOM 688 C CA . LEU A 1 87 ? 6.125 1.238 8.601 1.00 98.75 87 LEU A CA 1
ATOM 689 C C . LEU A 1 87 ? 5.446 -0.129 8.770 1.00 98.75 87 LEU A C 1
ATOM 691 O O . LEU A 1 87 ? 4.419 -0.210 9.438 1.00 98.75 87 LEU A O 1
ATOM 695 N N . SER A 1 88 ? 6.051 -1.209 8.262 1.00 98.50 88 SER A N 1
ATOM 696 C CA . SER A 1 88 ? 5.592 -2.592 8.470 1.00 98.50 88 SER A CA 1
ATOM 697 C C . SER A 1 88 ? 5.508 -3.014 9.940 1.00 98.50 88 SER A C 1
ATOM 699 O O . SER A 1 88 ? 4.763 -3.933 10.271 1.00 98.50 88 SER A O 1
ATOM 701 N N . LYS A 1 89 ? 6.209 -2.318 10.850 1.00 98.12 89 LYS A N 1
ATOM 702 C CA . LYS A 1 89 ? 6.102 -2.558 12.298 1.00 98.12 89 LYS A CA 1
ATOM 703 C C . LYS A 1 89 ? 4.706 -2.244 12.861 1.00 98.12 89 LYS A C 1
ATOM 705 O O . LYS A 1 89 ? 4.359 -2.727 13.939 1.00 98.12 89 LYS A O 1
ATOM 710 N N . PHE A 1 90 ? 3.906 -1.439 12.158 1.00 98.56 90 PHE A N 1
ATOM 711 C CA . PHE A 1 90 ? 2.567 -1.039 12.583 1.00 98.56 90 PHE A CA 1
ATOM 712 C C . PHE A 1 90 ? 1.500 -1.972 12.013 1.00 98.56 90 PHE A C 1
ATOM 714 O O . PHE A 1 90 ? 1.240 -1.991 10.812 1.00 98.56 90 PHE A O 1
ATOM 721 N N . LYS A 1 91 ? 0.798 -2.691 12.896 1.00 97.19 91 LYS A N 1
ATOM 722 C CA . LYS A 1 91 ? -0.269 -3.631 12.503 1.00 97.19 91 LYS A CA 1
ATOM 723 C C . LYS A 1 91 ? -1.438 -2.963 11.772 1.00 97.19 91 LYS A C 1
ATOM 725 O O . LYS A 1 91 ? -2.144 -3.625 11.020 1.00 97.19 91 LYS A O 1
ATOM 730 N N . ASN A 1 92 ? -1.661 -1.669 11.995 1.00 98.38 92 ASN A N 1
ATOM 731 C CA . ASN A 1 92 ? -2.731 -0.905 11.362 1.00 98.38 92 ASN A CA 1
ATOM 732 C C . ASN A 1 92 ? -2.321 -0.217 10.050 1.00 98.38 92 ASN A C 1
ATOM 734 O O . ASN A 1 92 ? -3.171 0.436 9.448 1.00 98.38 92 ASN A O 1
ATOM 738 N N . ILE A 1 93 ? -1.072 -0.365 9.588 1.00 98.75 93 ILE A N 1
ATOM 739 C CA . ILE A 1 93 ? -0.630 0.136 8.281 1.00 98.75 93 ILE A CA 1
ATOM 740 C C . ILE A 1 93 ? -0.601 -1.009 7.270 1.00 98.75 93 ILE A C 1
ATOM 742 O O . ILE A 1 93 ? 0.124 -1.986 7.438 1.00 98.75 93 ILE A O 1
ATOM 746 N N . PHE A 1 94 ? -1.345 -0.841 6.183 1.00 98.75 94 PHE A N 1
ATOM 747 C CA . PHE A 1 94 ? -1.417 -1.770 5.062 1.00 98.75 94 PHE A CA 1
ATOM 748 C C . PHE A 1 94 ? -0.786 -1.134 3.823 1.00 98.75 94 PHE A C 1
ATOM 750 O O . PHE A 1 94 ? -1.037 0.038 3.533 1.00 98.75 94 PHE A O 1
ATOM 757 N N . LEU A 1 95 ? -0.019 -1.896 3.042 1.00 98.56 95 LEU A N 1
ATOM 758 C CA . LEU A 1 95 ? 0.393 -1.448 1.705 1.00 98.56 95 LEU A CA 1
ATOM 759 C C . LEU A 1 95 ? -0.648 -1.834 0.661 1.00 98.56 95 LEU A C 1
ATOM 761 O O . LEU A 1 95 ? -1.099 -2.978 0.610 1.00 98.56 95 LEU A O 1
ATOM 765 N N . LYS A 1 96 ? -0.992 -0.901 -0.229 1.00 98.31 96 LYS A N 1
ATOM 766 C CA . LYS A 1 96 ? -1.775 -1.230 -1.418 1.00 98.31 96 LYS A CA 1
ATOM 767 C C . LYS A 1 96 ? -0.850 -1.810 -2.495 1.00 98.31 96 LYS A C 1
ATOM 769 O O . LYS A 1 96 ? -0.156 -1.049 -3.176 1.00 98.31 96 LYS A O 1
ATOM 774 N N . PHE A 1 97 ? -0.860 -3.134 -2.653 1.00 98.19 97 PHE A N 1
ATOM 775 C CA . PHE A 1 97 ? -0.100 -3.904 -3.645 1.00 98.19 97 PHE A CA 1
ATOM 776 C C . PHE A 1 97 ? -0.636 -3.620 -5.053 1.00 98.19 97 PHE A C 1
ATOM 778 O O . PHE A 1 97 ? -1.529 -4.288 -5.568 1.00 98.19 97 PHE A O 1
ATOM 785 N N . SER A 1 98 ? -0.164 -2.524 -5.633 1.00 97.00 98 SER A N 1
ATOM 786 C CA . SER A 1 98 ? -0.675 -1.931 -6.869 1.00 97.00 98 SER A CA 1
ATOM 787 C C . SER A 1 98 ? 0.388 -1.011 -7.468 1.00 97.00 98 SER A C 1
ATOM 789 O O . SER A 1 98 ? 1.403 -0.753 -6.819 1.00 97.00 98 SER A O 1
ATOM 791 N N . GLY A 1 99 ? 0.156 -0.477 -8.668 1.00 95.31 99 GLY A N 1
ATOM 792 C CA . GLY A 1 99 ? 0.975 0.620 -9.187 1.00 95.31 99 GLY A CA 1
ATOM 793 C C . GLY A 1 99 ? 2.355 0.227 -9.721 1.00 95.31 99 GLY A C 1
ATOM 794 O O . GLY A 1 99 ? 3.301 0.991 -9.547 1.00 95.31 99 GLY A O 1
ATOM 795 N N . TYR A 1 100 ? 2.484 -0.940 -10.363 1.00 96.38 100 TYR A N 1
ATOM 796 C CA . TYR A 1 100 ? 3.760 -1.438 -10.914 1.00 96.38 100 TYR A CA 1
ATOM 797 C C . TYR A 1 100 ? 4.434 -0.431 -11.847 1.00 96.38 100 TYR A C 1
ATOM 799 O O . TYR A 1 100 ? 5.642 -0.215 -11.791 1.00 96.38 100 TYR A O 1
ATOM 807 N N . ASN A 1 101 ? 3.620 0.250 -12.647 1.00 95.38 101 ASN A N 1
ATOM 808 C CA . ASN A 1 101 ? 4.020 1.330 -13.531 1.00 95.38 101 ASN A CA 1
ATOM 809 C C . ASN A 1 101 ? 4.584 2.549 -12.773 1.00 95.38 101 ASN A C 1
ATOM 811 O O . ASN A 1 101 ? 5.563 3.139 -13.220 1.00 95.38 101 ASN A O 1
ATOM 815 N N . TYR A 1 102 ? 4.025 2.909 -11.611 1.00 96.06 102 TYR A N 1
ATOM 816 C CA . TYR A 1 102 ? 4.544 4.011 -10.791 1.00 96.06 102 TYR A CA 1
ATOM 817 C C . TYR A 1 102 ? 5.865 3.661 -10.110 1.00 96.06 102 TYR A C 1
ATOM 819 O O . TYR A 1 102 ? 6.702 4.550 -9.934 1.00 96.06 102 TYR A O 1
ATOM 827 N N . VAL A 1 103 ? 6.040 2.398 -9.712 1.00 97.06 103 VAL A N 1
ATOM 828 C CA . VAL A 1 103 ? 7.295 1.910 -9.125 1.00 97.06 103 VAL A CA 1
ATOM 829 C C . VAL A 1 103 ? 8.403 1.925 -10.174 1.00 97.06 103 VAL A C 1
ATOM 831 O O . VAL A 1 103 ? 9.506 2.379 -9.871 1.00 97.06 103 VAL A O 1
ATOM 834 N N . LEU A 1 104 ? 8.094 1.488 -11.400 1.00 95.88 104 LEU A N 1
ATOM 835 C CA . LEU A 1 104 ? 9.052 1.440 -12.501 1.00 95.88 104 LEU A CA 1
ATOM 836 C C . LEU A 1 104 ? 9.425 2.828 -13.049 1.00 95.88 104 LEU A C 1
ATOM 838 O O . LEU A 1 104 ? 10.581 3.060 -13.395 1.00 95.88 104 LEU A O 1
ATOM 842 N N . GLY A 1 105 ? 8.466 3.757 -13.091 1.00 94.06 105 GLY A N 1
ATOM 843 C CA . GLY A 1 105 ? 8.659 5.122 -13.587 1.00 94.06 105 GLY A CA 1
ATOM 844 C C . GLY A 1 105 ? 7.946 5.393 -14.914 1.00 94.06 105 GLY A C 1
ATOM 845 O O . GLY A 1 105 ? 7.595 4.476 -15.654 1.00 94.06 105 GLY A O 1
ATOM 846 N N . GLU A 1 106 ? 7.706 6.676 -15.202 1.00 89.75 106 GLU A N 1
ATOM 847 C CA . GLU A 1 106 ? 6.850 7.116 -16.314 1.00 89.75 106 GLU A CA 1
ATOM 848 C C . GLU A 1 106 ? 7.381 6.702 -17.689 1.00 89.75 106 GLU A C 1
ATOM 850 O O . GLU A 1 106 ? 6.607 6.193 -18.500 1.00 89.75 106 GLU A O 1
ATOM 855 N N . ASP A 1 107 ? 8.689 6.822 -17.918 1.00 92.94 107 ASP A N 1
ATOM 856 C CA . ASP A 1 107 ? 9.321 6.506 -19.208 1.00 92.94 107 ASP A CA 1
ATOM 857 C C . ASP A 1 107 ? 9.170 5.030 -19.599 1.00 92.94 107 ASP A C 1
ATOM 859 O O . ASP A 1 107 ? 9.139 4.673 -20.777 1.00 92.94 107 ASP A O 1
ATOM 863 N N . ARG A 1 108 ? 9.031 4.165 -18.592 1.00 94.19 108 ARG A N 1
ATOM 864 C CA . ARG A 1 108 ? 9.016 2.703 -18.716 1.00 94.19 108 ARG A CA 1
ATOM 865 C C . ARG A 1 108 ? 7.687 2.085 -18.297 1.00 94.19 108 ARG A C 1
ATOM 867 O O . ARG A 1 108 ? 7.571 0.879 -18.102 1.00 94.19 108 ARG A O 1
ATOM 874 N N . ARG A 1 109 ? 6.643 2.901 -18.155 1.00 93.25 109 ARG A N 1
ATOM 875 C CA . ARG A 1 109 ? 5.357 2.492 -17.568 1.00 93.25 109 ARG A CA 1
ATOM 876 C C . ARG A 1 109 ? 4.618 1.389 -18.348 1.00 93.25 109 ARG A C 1
ATOM 878 O O . ARG A 1 109 ? 3.677 0.797 -17.825 1.00 93.25 109 ARG A O 1
ATOM 885 N N . TRP A 1 110 ? 5.033 1.103 -19.578 1.00 94.38 110 TRP A N 1
ATOM 886 C CA . TRP A 1 110 ? 4.470 0.100 -20.494 1.00 94.38 110 TRP A CA 1
ATOM 887 C C . TRP A 1 110 ? 5.191 -1.255 -20.445 1.00 94.38 110 TRP A C 1
ATOM 889 O O . TRP A 1 110 ? 4.723 -2.199 -21.083 1.00 94.38 110 TRP A O 1
ATOM 899 N N . ASP A 1 111 ? 6.301 -1.364 -19.705 1.00 95.38 111 ASP A N 1
ATOM 900 C CA . ASP A 1 111 ? 7.215 -2.517 -19.708 1.00 95.38 111 ASP A CA 1
ATOM 901 C C . ASP A 1 111 ? 6.638 -3.731 -18.957 1.00 95.38 111 ASP A C 1
ATOM 903 O O . ASP A 1 111 ? 7.236 -4.244 -18.012 1.00 95.38 111 ASP A O 1
ATOM 907 N N . PHE A 1 112 ? 5.462 -4.221 -19.345 1.00 96.12 112 PHE A N 1
ATOM 908 C CA . PHE A 1 112 ? 4.912 -5.473 -18.828 1.00 96.12 112 PHE A CA 1
ATOM 909 C C . PHE A 1 112 ? 5.895 -6.638 -19.093 1.00 96.12 112 PHE A C 1
ATOM 911 O O . PHE A 1 112 ? 6.372 -6.770 -20.221 1.00 96.12 112 PHE A O 1
ATOM 918 N N . PRO A 1 113 ? 6.188 -7.517 -18.111 1.00 96.31 113 PRO A N 1
ATOM 919 C CA . PRO A 1 113 ? 5.500 -7.705 -16.827 1.00 96.31 113 PRO A CA 1
ATOM 920 C C . PRO A 1 113 ? 6.118 -6.955 -15.632 1.00 96.31 113 PRO A C 1
ATOM 922 O O . PRO A 1 113 ? 5.894 -7.339 -14.488 1.00 96.31 113 PRO A O 1
ATOM 925 N N . TYR A 1 114 ? 6.853 -5.870 -15.873 1.00 97.00 114 TYR A N 1
ATOM 926 C CA . TYR A 1 114 ? 7.479 -5.010 -14.862 1.00 97.00 114 TYR A CA 1
ATOM 927 C C . TYR A 1 114 ? 8.588 -5.701 -14.059 1.00 97.00 114 TYR A C 1
ATOM 929 O O . TYR A 1 114 ? 8.733 -5.445 -12.865 1.00 97.00 114 TYR A O 1
ATOM 937 N N . ASN A 1 115 ? 9.386 -6.560 -14.709 1.00 95.69 115 ASN A N 1
ATOM 938 C CA . ASN A 1 115 ? 10.448 -7.353 -14.068 1.00 95.69 115 ASN A CA 1
ATOM 939 C C . ASN A 1 115 ? 11.361 -6.515 -13.156 1.00 95.69 115 ASN A C 1
ATOM 941 O O . ASN A 1 115 ? 11.621 -6.903 -12.018 1.00 95.69 115 ASN A O 1
ATOM 945 N N . ASP A 1 116 ? 11.758 -5.326 -13.609 1.00 95.50 116 ASP A N 1
ATOM 946 C CA . ASP A 1 116 ? 12.656 -4.438 -12.861 1.00 95.50 116 ASP A CA 1
ATOM 947 C C . ASP A 1 116 ? 12.004 -3.798 -11.627 1.00 95.50 116 ASP A C 1
ATOM 949 O O . ASP A 1 116 ? 12.706 -3.286 -10.760 1.00 95.50 116 ASP A O 1
ATOM 953 N N . ALA A 1 117 ? 10.675 -3.848 -11.505 1.00 96.19 117 ALA A N 1
ATOM 954 C CA . ALA A 1 117 ? 9.953 -3.410 -10.315 1.00 96.19 117 ALA A CA 1
ATOM 955 C C . ALA A 1 117 ? 9.718 -4.549 -9.310 1.00 96.19 117 ALA A C 1
ATOM 957 O O . ALA A 1 117 ? 9.531 -4.273 -8.124 1.00 96.19 117 ALA A O 1
ATOM 958 N N . LEU A 1 118 ? 9.742 -5.821 -9.738 1.00 97.31 118 LEU A N 1
ATOM 959 C CA . LEU A 1 118 ? 9.321 -6.965 -8.911 1.00 97.31 118 LEU A CA 1
ATOM 960 C C . LEU A 1 118 ? 10.130 -7.116 -7.617 1.00 97.31 118 LEU A C 1
ATOM 962 O O . LEU A 1 118 ? 9.583 -7.550 -6.603 1.00 97.31 118 LEU A O 1
ATOM 966 N N . TRP A 1 119 ? 11.403 -6.713 -7.607 1.00 97.31 119 TRP A N 1
ATOM 967 C CA . TRP A 1 119 ? 12.221 -6.765 -6.392 1.00 97.31 119 TRP A CA 1
ATOM 968 C C . TRP A 1 119 ? 11.681 -5.850 -5.281 1.00 97.31 119 TRP A C 1
ATOM 970 O O . TRP A 1 119 ? 11.728 -6.235 -4.115 1.00 97.31 119 TRP A O 1
ATOM 980 N N . VAL A 1 120 ? 11.095 -4.694 -5.624 1.00 98.38 120 VAL A N 1
ATOM 981 C CA . VAL A 1 120 ? 10.473 -3.773 -4.653 1.00 98.38 120 VAL A CA 1
ATOM 982 C C . VAL A 1 120 ? 9.261 -4.437 -4.003 1.00 98.38 120 VAL A C 1
ATOM 984 O O . VAL A 1 120 ? 9.075 -4.365 -2.789 1.00 98.38 120 VAL A O 1
ATOM 987 N N . TYR A 1 121 ? 8.449 -5.134 -4.800 1.00 98.50 121 TYR A N 1
ATOM 988 C CA . TYR A 1 121 ? 7.290 -5.880 -4.308 1.00 98.50 121 TYR A CA 1
ATOM 989 C C . TYR A 1 121 ? 7.703 -7.062 -3.429 1.00 98.50 121 TYR A C 1
ATOM 991 O O . TYR A 1 121 ? 7.071 -7.305 -2.400 1.00 98.50 121 TYR A O 1
ATOM 999 N N . LYS A 1 122 ? 8.792 -7.751 -3.786 1.00 98.56 122 LYS A N 1
ATOM 1000 C CA . LYS A 1 122 ? 9.367 -8.829 -2.975 1.00 98.56 122 LYS A CA 1
ATOM 1001 C C . LYS A 1 122 ? 9.870 -8.319 -1.625 1.00 98.56 122 LYS A C 1
ATOM 1003 O O . LYS A 1 122 ? 9.529 -8.906 -0.602 1.00 98.56 122 LYS A O 1
ATOM 1008 N N . GLU A 1 123 ? 10.622 -7.219 -1.595 1.00 98.25 123 GLU A N 1
ATOM 1009 C CA . GLU A 1 123 ? 11.089 -6.603 -0.342 1.00 98.25 123 GLU A CA 1
ATOM 1010 C C . GLU A 1 123 ? 9.922 -6.110 0.521 1.00 98.25 123 GLU A C 1
ATOM 1012 O O . GLU A 1 123 ? 9.899 -6.325 1.735 1.00 98.25 123 GLU A O 1
ATOM 1017 N N . ALA A 1 124 ? 8.914 -5.498 -0.101 1.00 98.69 124 ALA A N 1
ATOM 1018 C CA . ALA A 1 124 ? 7.710 -5.079 0.594 1.00 98.69 124 ALA A CA 1
ATOM 1019 C C . ALA A 1 124 ? 6.985 -6.272 1.228 1.00 98.69 124 ALA A C 1
ATOM 1021 O O . ALA A 1 124 ? 6.649 -6.208 2.411 1.00 98.69 124 ALA A O 1
ATOM 1022 N N . TYR A 1 125 ? 6.792 -7.367 0.486 1.00 98.75 125 TYR A N 1
ATOM 1023 C CA . TYR A 1 125 ? 6.191 -8.599 1.004 1.00 98.75 125 TYR A CA 1
ATOM 1024 C C . TYR A 1 125 ? 7.021 -9.204 2.143 1.00 98.75 125 TYR A C 1
ATOM 1026 O O . TYR A 1 125 ? 6.465 -9.567 3.173 1.00 98.75 125 TYR A O 1
ATOM 1034 N N . GLN A 1 126 ? 8.352 -9.220 2.041 1.00 98.56 126 GLN A N 1
ATOM 1035 C CA . GLN A 1 126 ? 9.221 -9.693 3.128 1.00 98.56 126 GLN A CA 1
ATOM 1036 C C . GLN A 1 126 ? 9.076 -8.876 4.423 1.00 98.56 126 GLN A C 1
ATOM 1038 O O . GLN A 1 126 ? 9.330 -9.403 5.505 1.00 98.56 126 GLN A O 1
ATOM 1043 N N . LYS A 1 127 ? 8.690 -7.596 4.336 1.00 98.50 127 LYS A N 1
ATOM 1044 C CA . LYS A 1 127 ? 8.526 -6.709 5.499 1.00 98.50 127 LYS A CA 1
ATOM 1045 C C . LYS A 1 127 ? 7.103 -6.687 6.044 1.00 98.50 127 LYS A C 1
ATOM 1047 O O . LYS A 1 127 ? 6.916 -6.832 7.246 1.00 98.50 127 LYS A O 1
ATOM 1052 N N . PHE A 1 128 ? 6.107 -6.499 5.184 1.00 98.62 128 PHE A N 1
ATOM 1053 C CA . PHE A 1 128 ? 4.699 -6.412 5.588 1.00 98.62 128 PHE A CA 1
ATOM 1054 C C . PHE A 1 128 ? 4.020 -7.784 5.698 1.00 98.62 128 PHE A C 1
ATOM 1056 O O . PHE A 1 128 ? 2.940 -7.879 6.284 1.00 98.62 128 PHE A O 1
ATOM 1063 N N . GLY A 1 129 ? 4.613 -8.839 5.134 1.00 98.19 129 GLY A N 1
ATOM 1064 C CA . GLY A 1 129 ? 3.969 -10.138 4.983 1.00 98.19 129 GLY A CA 1
ATOM 1065 C C . GLY A 1 129 ? 2.652 -9.993 4.227 1.00 98.19 129 GLY A C 1
ATOM 1066 O O . GLY A 1 129 ? 2.560 -9.288 3.221 1.00 98.19 129 GLY A O 1
ATOM 1067 N N . SER A 1 130 ? 1.600 -10.599 4.766 1.00 97.44 130 SER A N 1
ATOM 1068 C CA . SER A 1 130 ? 0.251 -10.457 4.233 1.00 97.44 130 SER A CA 1
ATOM 1069 C C . SER A 1 130 ? -0.458 -9.168 4.649 1.00 97.44 130 SER A C 1
ATOM 1071 O O . SER A 1 130 ? -1.609 -9.017 4.272 1.00 97.44 130 SER A O 1
ATOM 1073 N N . ASN A 1 131 ? 0.156 -8.206 5.358 1.00 98.12 131 ASN A N 1
ATOM 1074 C CA . ASN A 1 131 ? -0.502 -6.940 5.741 1.00 98.12 131 ASN A CA 1
ATOM 1075 C C . ASN A 1 131 ? -0.597 -5.948 4.561 1.00 98.12 131 ASN A C 1
ATOM 1077 O O . ASN A 1 131 ? -0.061 -4.837 4.579 1.00 98.12 131 ASN A O 1
ATOM 1081 N N . MET A 1 132 ? -1.250 -6.382 3.486 1.00 98.62 132 MET A N 1
ATOM 1082 C CA . MET A 1 132 ? -1.358 -5.681 2.212 1.00 98.62 132 MET A CA 1
ATOM 1083 C C . MET A 1 132 ? -2.726 -5.912 1.567 1.00 98.62 132 MET A C 1
ATOM 1085 O O . MET A 1 132 ? -3.456 -6.837 1.925 1.00 98.62 132 MET A O 1
ATOM 1089 N N . VAL A 1 133 ? -3.064 -5.075 0.589 1.00 98.50 133 VAL A N 1
ATOM 1090 C CA . VAL A 1 133 ? -4.301 -5.171 -0.196 1.00 98.50 133 VAL A CA 1
ATOM 1091 C C . VAL A 1 133 ? -3.993 -4.922 -1.667 1.00 98.50 133 VAL A C 1
ATOM 1093 O O . VAL A 1 133 ? -3.421 -3.890 -2.007 1.00 98.50 133 VAL A O 1
ATOM 1096 N N . TRP A 1 134 ? -4.384 -5.825 -2.555 1.00 98.62 134 TRP A N 1
ATOM 1097 C CA . TRP A 1 134 ? -4.220 -5.645 -3.991 1.00 98.62 134 TRP A CA 1
ATOM 1098 C C . TRP A 1 134 ? -5.253 -4.668 -4.562 1.00 98.62 134 TRP A C 1
ATOM 1100 O O . TRP A 1 134 ? -6.393 -4.579 -4.104 1.00 98.62 134 TRP A O 1
ATOM 1110 N N . GLY A 1 135 ? -4.862 -3.935 -5.601 1.00 97.31 135 GLY A N 1
ATOM 1111 C CA . GLY A 1 135 ? -5.792 -3.149 -6.404 1.00 97.31 135 GLY A CA 1
ATOM 1112 C C . GLY A 1 135 ? -5.250 -2.903 -7.804 1.00 97.31 135 GLY A C 1
ATOM 1113 O O . GLY A 1 135 ? -4.053 -2.699 -7.983 1.00 97.31 135 GLY A O 1
ATOM 1114 N N . SER A 1 136 ? -6.133 -2.889 -8.801 1.00 96.56 136 SER A N 1
ATOM 1115 C CA . SER A 1 136 ? -5.728 -2.739 -10.204 1.00 96.56 136 SER A CA 1
ATOM 1116 C C . SER A 1 136 ? -5.339 -1.318 -10.601 1.00 96.56 136 SER A C 1
ATOM 1118 O O . SER A 1 136 ? -4.661 -1.160 -11.604 1.00 96.56 136 SER A O 1
ATOM 1120 N N . ASP A 1 137 ? -5.794 -0.305 -9.857 1.00 96.19 137 ASP A N 1
ATOM 1121 C CA . ASP A 1 137 ? -5.740 1.114 -10.244 1.00 96.19 137 ASP A CA 1
ATOM 1122 C C . ASP A 1 137 ? -6.548 1.463 -11.514 1.00 96.19 137 ASP A C 1
ATOM 1124 O O . ASP A 1 137 ? -6.299 2.443 -12.209 1.00 96.19 137 ASP A O 1
ATOM 1128 N N . PHE A 1 138 ? -7.553 0.656 -11.856 1.00 95.75 138 PHE A N 1
ATOM 1129 C CA . PHE A 1 138 ? -8.465 0.983 -12.952 1.00 95.75 138 PHE A CA 1
ATOM 1130 C C . PHE A 1 138 ? -9.342 2.209 -12.608 1.00 95.75 138 PHE A C 1
ATOM 1132 O O . PHE A 1 138 ? -9.868 2.268 -11.497 1.00 95.75 138 PHE A O 1
ATOM 1139 N N . PRO A 1 139 ? -9.586 3.144 -13.552 1.00 95.94 139 PRO A N 1
ATOM 1140 C CA . PRO A 1 139 ? -9.186 3.104 -14.963 1.00 95.94 139 PRO A CA 1
ATOM 1141 C C . PRO A 1 139 ? -7.795 3.678 -15.264 1.00 95.94 139 PRO A C 1
ATOM 1143 O O . PRO A 1 139 ? -7.348 3.523 -16.396 1.00 95.94 139 PRO A O 1
ATOM 1146 N N . VAL A 1 140 ? -7.107 4.299 -14.301 1.00 95.06 140 VAL A N 1
ATOM 1147 C CA . VAL A 1 140 ? -5.819 4.991 -14.513 1.00 95.06 140 VAL A CA 1
ATOM 1148 C C . VAL A 1 140 ? -4.733 4.045 -15.032 1.00 95.06 140 VAL A C 1
ATOM 1150 O O . VAL A 1 140 ? -3.998 4.400 -15.952 1.00 95.06 140 VAL A O 1
ATOM 1153 N N . VAL A 1 141 ? -4.702 2.798 -14.554 1.00 94.38 141 VAL A N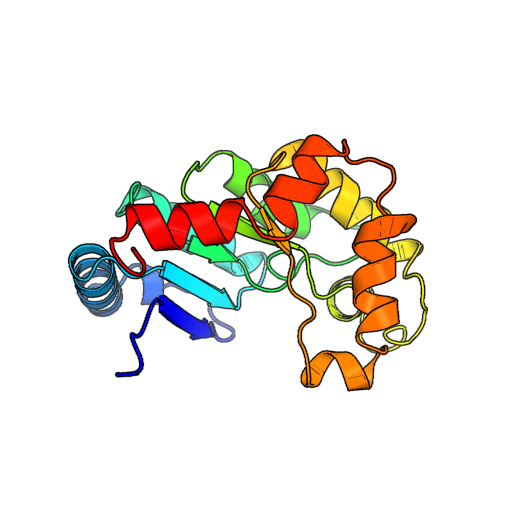 1
ATOM 1154 C CA . VAL A 1 141 ? -3.751 1.767 -15.007 1.00 94.38 141 VAL A CA 1
ATOM 1155 C C . VAL A 1 141 ? -3.731 1.575 -16.527 1.00 94.38 141 VAL A C 1
ATOM 1157 O O . VAL A 1 141 ? -2.698 1.202 -17.075 1.00 94.38 141 VAL A O 1
ATOM 1160 N N . LYS A 1 142 ? -4.826 1.903 -17.236 1.00 95.88 142 LYS A N 1
ATOM 1161 C CA . LYS A 1 142 ? -4.928 1.812 -18.704 1.00 95.88 142 LYS A CA 1
ATOM 1162 C C . LYS A 1 142 ? -3.900 2.654 -19.451 1.00 95.88 142 LYS A C 1
ATOM 1164 O O . LYS A 1 142 ? -3.609 2.346 -20.601 1.00 95.88 142 LYS A O 1
ATOM 1169 N N . PHE A 1 143 ? -3.331 3.679 -18.821 1.00 93.94 143 PHE A N 1
ATOM 1170 C CA . PHE A 1 143 ? -2.219 4.435 -19.399 1.00 93.94 143 PHE A CA 1
ATOM 1171 C C . PHE A 1 143 ? -0.919 3.623 -19.504 1.00 93.94 143 PHE A C 1
ATOM 1173 O O . PHE A 1 143 ? 0.063 4.115 -20.051 1.00 93.94 143 PHE A O 1
ATOM 1180 N N . SER A 1 144 ? -0.884 2.413 -18.948 1.00 96.19 144 SER A N 1
ATOM 1181 C CA . SER A 1 144 ? 0.320 1.605 -18.761 1.00 96.19 144 SER A CA 1
ATOM 1182 C C . SER A 1 144 ? 0.092 0.130 -19.102 1.00 96.19 144 SER A C 1
ATOM 1184 O O . SER A 1 144 ? 0.918 -0.475 -19.777 1.00 96.19 144 SER A O 1
ATOM 1186 N N . SER A 1 145 ? -1.027 -0.454 -18.668 1.00 96.31 145 SER A N 1
ATOM 1187 C CA . SER A 1 145 ? -1.389 -1.846 -18.942 1.00 96.31 145 SER A CA 1
ATOM 1188 C C . SER A 1 145 ? -2.899 -2.093 -18.866 1.00 96.31 145 SER A C 1
ATOM 1190 O O . SER A 1 145 ? -3.690 -1.275 -18.397 1.00 96.31 145 SER A O 1
ATOM 1192 N N . THR A 1 146 ? -3.335 -3.252 -19.352 1.00 97.06 146 THR A N 1
ATOM 1193 C CA . THR A 1 146 ? -4.716 -3.720 -19.179 1.00 97.06 146 THR A CA 1
ATOM 1194 C C . THR A 1 146 ? -4.973 -4.189 -17.744 1.00 97.06 146 THR A C 1
ATOM 1196 O O . THR A 1 146 ? -4.055 -4.589 -17.031 1.00 97.06 14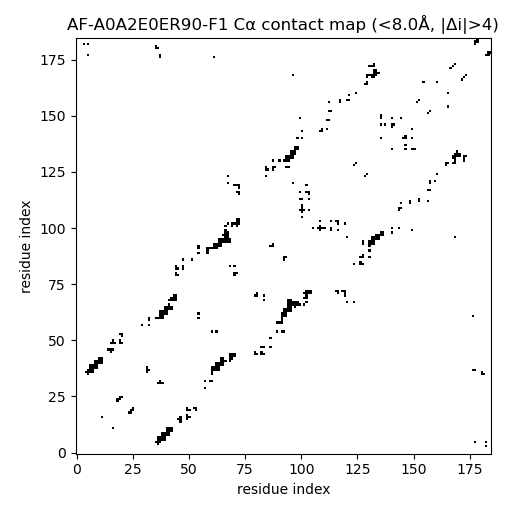6 THR A O 1
ATOM 1199 N N . TYR A 1 147 ? -6.248 -4.253 -17.334 1.00 97.00 147 TYR A N 1
ATOM 1200 C CA . TYR A 1 147 ? -6.626 -4.859 -16.047 1.00 97.00 147 TYR A CA 1
ATOM 1201 C C . TYR A 1 147 ? -6.079 -6.290 -15.909 1.00 97.00 147 TYR A C 1
ATOM 1203 O O . TYR A 1 147 ? -5.546 -6.650 -14.862 1.00 97.00 147 TYR A O 1
ATOM 1211 N N . LYS A 1 148 ? -6.172 -7.098 -16.980 1.00 97.50 148 LYS A N 1
ATOM 1212 C CA . LYS A 1 148 ? -5.661 -8.475 -16.994 1.00 97.50 148 LYS A CA 1
ATOM 1213 C C . LYS A 1 148 ? -4.155 -8.502 -16.759 1.00 97.50 148 LYS A C 1
ATOM 1215 O O . LYS A 1 148 ? -3.702 -9.272 -15.927 1.00 97.50 148 LYS A O 1
ATOM 1220 N N . GLN A 1 149 ? -3.391 -7.651 -17.439 1.00 97.62 149 GLN A N 1
ATOM 1221 C CA . GLN A 1 149 ? -1.951 -7.542 -17.205 1.00 97.62 149 GLN A CA 1
ATOM 1222 C C . GLN A 1 149 ? -1.650 -7.143 -15.754 1.00 97.62 149 GLN A C 1
ATOM 1224 O O . GLN A 1 149 ? -0.874 -7.833 -15.105 1.00 97.62 149 GLN A O 1
ATOM 1229 N N . ALA A 1 150 ? -2.312 -6.119 -15.207 1.00 96.69 150 ALA A N 1
ATOM 1230 C CA . ALA A 1 150 ? -2.112 -5.698 -13.816 1.00 96.69 150 ALA A CA 1
ATOM 1231 C C . ALA A 1 150 ? -2.408 -6.817 -12.795 1.00 96.69 150 ALA A C 1
ATOM 1233 O O . ALA A 1 150 ? -1.701 -6.952 -11.793 1.00 96.69 150 ALA A O 1
ATOM 1234 N N . PHE A 1 151 ? -3.436 -7.633 -13.050 1.00 97.75 151 PHE A N 1
ATOM 1235 C CA . PHE A 1 151 ? -3.745 -8.805 -12.230 1.00 97.75 151 PHE A CA 1
ATOM 1236 C C . PHE A 1 151 ? -2.715 -9.927 -12.402 1.00 97.75 151 PHE A C 1
ATOM 1238 O O . PHE A 1 151 ? -2.278 -10.515 -11.418 1.00 97.75 151 PHE A O 1
ATOM 1245 N N . GLU A 1 152 ? -2.278 -10.205 -13.629 1.00 97.88 152 GLU A N 1
ATOM 1246 C CA . GLU A 1 152 ? -1.322 -11.281 -13.897 1.00 97.88 152 GLU A CA 1
ATOM 1247 C C . GLU A 1 152 ? 0.060 -10.994 -13.305 1.00 97.88 152 GLU A C 1
ATOM 1249 O O . GLU A 1 152 ? 0.713 -11.937 -12.872 1.00 97.88 152 GLU A O 1
ATOM 1254 N N . VAL A 1 153 ? 0.481 -9.727 -13.181 1.00 97.69 153 VAL A N 1
ATOM 1255 C CA . VAL A 1 153 ? 1.703 -9.371 -12.427 1.00 97.69 153 VAL A CA 1
ATOM 1256 C C . VAL A 1 153 ? 1.629 -9.903 -10.994 1.00 97.69 153 VAL A C 1
ATOM 1258 O O . VAL A 1 153 ? 2.532 -10.611 -10.558 1.00 97.69 153 VAL A O 1
ATOM 1261 N N . PHE A 1 154 ? 0.518 -9.650 -10.297 1.00 97.75 154 PHE A N 1
ATOM 1262 C CA . PHE A 1 154 ? 0.283 -10.170 -8.946 1.00 97.75 154 PHE A CA 1
ATOM 1263 C C . PHE A 1 154 ? 0.183 -11.702 -8.925 1.00 97.75 154 PHE A C 1
ATOM 1265 O O . PHE A 1 154 ? 0.804 -12.368 -8.099 1.00 97.75 154 PHE A O 1
ATOM 1272 N N . ASN A 1 155 ? -0.609 -12.264 -9.836 1.00 97.31 155 ASN A N 1
ATOM 1273 C CA . ASN A 1 155 ? -0.979 -13.673 -9.811 1.00 97.31 155 ASN A CA 1
ATOM 1274 C C . ASN A 1 155 ? 0.172 -14.602 -10.235 1.00 97.31 155 ASN A C 1
ATOM 1276 O O . ASN A 1 155 ? 0.438 -15.602 -9.566 1.00 97.31 155 ASN A O 1
ATOM 1280 N N . LYS A 1 156 ? 0.870 -14.265 -11.326 1.00 97.25 156 LYS A N 1
ATOM 1281 C CA . LYS A 1 156 ? 1.905 -15.103 -11.955 1.00 97.25 156 LYS A CA 1
ATOM 1282 C C . LYS A 1 156 ? 3.327 -14.651 -11.660 1.00 97.25 156 LYS A C 1
ATOM 1284 O O . LYS A 1 156 ? 4.172 -15.502 -11.425 1.00 97.25 156 LYS A O 1
ATOM 1289 N N . TYR A 1 157 ? 3.596 -13.346 -11.695 1.00 97.50 157 TYR A N 1
ATOM 1290 C CA . TYR A 1 157 ? 4.974 -12.834 -11.646 1.00 97.50 157 TYR A CA 1
ATOM 1291 C C . TYR A 1 157 ? 5.456 -12.512 -10.224 1.00 97.50 157 TYR A C 1
ATOM 1293 O O . TYR A 1 157 ? 6.653 -12.386 -9.993 1.00 97.50 157 TYR A O 1
ATOM 1301 N N . CYS A 1 158 ? 4.552 -12.427 -9.246 1.00 96.81 158 CYS A N 1
ATOM 1302 C CA . CYS A 1 158 ? 4.898 -12.407 -7.823 1.00 96.81 158 CYS A CA 1
ATOM 1303 C C . CYS A 1 158 ? 4.886 -13.832 -7.235 1.00 96.81 158 CYS A C 1
ATOM 1305 O O . CYS A 1 158 ? 4.084 -14.163 -6.359 1.00 96.81 158 CYS A O 1
ATOM 1307 N N . ASP A 1 159 ? 5.773 -14.688 -7.744 1.00 96.31 159 ASP A N 1
ATOM 1308 C CA . ASP A 1 159 ? 5.945 -16.099 -7.348 1.00 96.31 159 ASP A CA 1
ATOM 1309 C C . ASP A 1 159 ? 6.576 -16.293 -5.956 1.00 96.31 159 ASP A C 1
ATOM 1311 O O . ASP A 1 159 ? 6.565 -17.387 -5.399 1.00 96.31 159 ASP A O 1
ATOM 1315 N N . PHE A 1 160 ? 7.069 -15.211 -5.358 1.00 97.50 160 PHE A N 1
ATOM 1316 C CA . PHE A 1 160 ? 7.643 -15.180 -4.016 1.00 97.50 160 PHE A CA 1
ATOM 1317 C C . PHE A 1 160 ? 6.601 -15.198 -2.883 1.00 97.50 160 PHE A C 1
ATOM 1319 O O . PHE A 1 160 ? 6.997 -15.234 -1.719 1.00 97.50 160 PHE A O 1
ATOM 1326 N N . MET A 1 161 ? 5.300 -15.136 -3.193 1.00 97.69 161 MET A N 1
ATOM 1327 C CA . MET A 1 161 ? 4.212 -15.179 -2.207 1.00 97.69 161 MET A CA 1
ATOM 1328 C C . MET A 1 161 ? 3.576 -16.566 -2.130 1.00 97.69 161 MET A C 1
ATOM 1330 O O . MET A 1 161 ? 3.321 -17.197 -3.156 1.00 97.69 161 MET A O 1
ATOM 1334 N N . SER A 1 162 ? 3.239 -17.000 -0.913 1.00 97.44 162 SER A N 1
ATOM 1335 C CA . SER A 1 162 ? 2.430 -18.206 -0.713 1.00 97.44 162 SER A CA 1
ATOM 1336 C C . SER A 1 162 ? 1.010 -18.030 -1.266 1.00 97.44 162 SER A C 1
ATOM 1338 O O . SER A 1 162 ? 0.474 -16.921 -1.294 1.00 97.44 162 SER A O 1
ATOM 1340 N N . GLU A 1 163 ? 0.358 -19.130 -1.647 1.00 97.19 163 GLU A N 1
ATOM 1341 C CA . GLU A 1 163 ? -1.025 -19.087 -2.144 1.00 97.19 163 GLU A CA 1
ATOM 1342 C C . GLU A 1 163 ? -2.009 -18.574 -1.079 1.00 97.19 163 GLU A C 1
ATOM 1344 O O . GLU A 1 163 ? -2.952 -17.838 -1.372 1.00 97.19 163 GLU A O 1
ATOM 1349 N N . ASN A 1 164 ? -1.757 -18.897 0.193 1.00 98.19 164 ASN A N 1
ATOM 1350 C CA . ASN A 1 164 ? -2.538 -18.364 1.306 1.00 98.19 164 ASN A CA 1
ATOM 1351 C C . ASN A 1 164 ? -2.423 -16.834 1.391 1.00 98.19 164 ASN A C 1
ATOM 1353 O O . ASN A 1 164 ? -3.436 -16.142 1.503 1.00 98.19 164 ASN A O 1
ATOM 1357 N N . ASP A 1 165 ? -1.209 -16.292 1.280 1.00 98.44 165 ASP A N 1
ATOM 1358 C CA . ASP A 1 165 ? -1.012 -14.843 1.328 1.00 98.44 165 ASP A CA 1
ATOM 1359 C C . ASP A 1 165 ? -1.553 -14.146 0.082 1.00 98.44 165 ASP A C 1
ATOM 1361 O O . ASP A 1 165 ? -2.118 -13.062 0.207 1.00 98.44 165 ASP A O 1
ATOM 1365 N N . LYS A 1 166 ? -1.478 -14.769 -1.101 1.00 98.25 166 LYS A N 1
ATOM 1366 C CA . LYS A 1 166 ? -2.138 -14.235 -2.302 1.00 98.25 166 LYS A CA 1
ATOM 1367 C C . LYS A 1 166 ? -3.639 -14.065 -2.075 1.00 98.25 166 LYS A C 1
ATOM 1369 O O . LYS A 1 166 ? -4.163 -12.983 -2.325 1.00 98.25 166 LYS A O 1
ATOM 1374 N N . ASN A 1 167 ? -4.315 -15.061 -1.504 1.00 98.19 167 ASN A N 1
ATOM 1375 C CA . ASN A 1 167 ? -5.741 -14.958 -1.173 1.00 98.19 167 ASN A CA 1
ATOM 1376 C C . ASN A 1 167 ? -6.037 -13.848 -0.144 1.00 98.19 167 ASN A C 1
ATOM 1378 O O . ASN A 1 167 ? -7.029 -13.119 -0.265 1.00 98.19 167 ASN A O 1
ATOM 1382 N N . LEU A 1 168 ? -5.164 -13.679 0.856 1.00 98.62 168 LEU A N 1
ATOM 1383 C CA . LEU A 1 168 ? -5.256 -12.579 1.822 1.00 98.62 168 LEU A CA 1
ATOM 1384 C C . LEU A 1 168 ? -5.148 -11.213 1.140 1.00 98.62 168 LEU A C 1
ATOM 1386 O O . LEU A 1 168 ? -6.039 -10.371 1.289 1.00 98.62 168 LEU A O 1
ATOM 1390 N N . ILE A 1 169 ? -4.093 -11.018 0.356 1.00 98.62 169 ILE A N 1
ATOM 1391 C CA . ILE A 1 169 ? -3.764 -9.744 -0.282 1.00 98.62 169 ILE A CA 1
ATOM 1392 C C . ILE A 1 169 ? -4.776 -9.406 -1.382 1.00 98.62 169 ILE A C 1
ATOM 1394 O O . ILE A 1 169 ? -5.181 -8.251 -1.492 1.00 98.62 169 ILE A O 1
ATOM 1398 N N . GLN A 1 170 ? -5.241 -10.385 -2.160 1.00 97.69 170 GLN A N 1
ATOM 1399 C CA . GLN A 1 170 ? -6.170 -10.170 -3.272 1.00 97.69 170 GLN A CA 1
ATOM 1400 C C . GLN A 1 170 ? -7.532 -9.623 -2.825 1.00 97.69 170 GLN A C 1
ATOM 1402 O O . GLN A 1 170 ? -8.158 -8.866 -3.568 1.00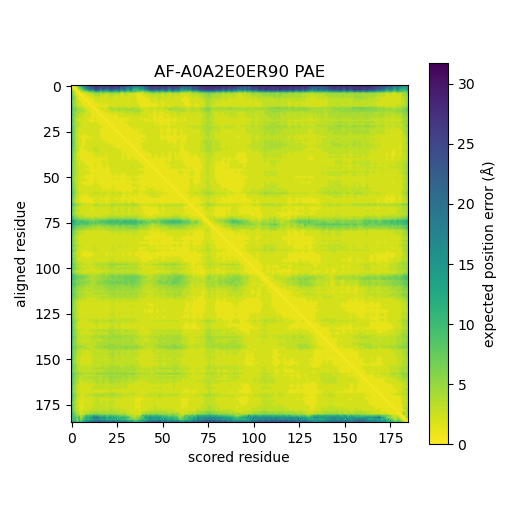 97.69 170 GLN A O 1
ATOM 1407 N N . GLY A 1 171 ? -7.998 -9.975 -1.622 1.00 97.31 171 GLY A N 1
ATOM 1408 C CA . GLY A 1 171 ? -9.293 -9.485 -1.151 1.00 97.31 171 GLY A CA 1
ATOM 1409 C C . GLY A 1 171 ? -9.643 -9.770 0.303 1.00 97.31 171 GLY A C 1
ATOM 1410 O O . GLY A 1 171 ? -10.301 -8.932 0.923 1.00 97.31 171 GLY A O 1
ATOM 1411 N N . ASN A 1 172 ? -9.200 -10.889 0.889 1.00 98.31 172 ASN A N 1
ATOM 1412 C CA . ASN A 1 172 ? -9.673 -11.280 2.224 1.00 98.31 172 ASN A CA 1
ATOM 1413 C C . ASN A 1 172 ? -9.256 -10.290 3.323 1.00 98.31 172 ASN A C 1
ATOM 1415 O O . ASN A 1 172 ? -10.028 -10.066 4.255 1.00 98.31 172 ASN A O 1
ATOM 1419 N N . ASN A 1 173 ? -8.098 -9.635 3.200 1.00 98.31 173 ASN A N 1
ATOM 1420 C CA . ASN A 1 173 ? -7.698 -8.581 4.132 1.00 98.31 173 ASN A CA 1
ATOM 1421 C C . ASN A 1 173 ? -8.649 -7.388 4.094 1.00 98.31 173 ASN A C 1
ATOM 1423 O O . ASN A 1 173 ? -9.126 -6.948 5.138 1.00 98.31 173 ASN A O 1
ATOM 1427 N N . LEU A 1 174 ? -8.963 -6.874 2.901 1.00 96.88 174 LEU A N 1
ATOM 1428 C CA . LEU A 1 174 ? -9.879 -5.744 2.776 1.00 96.88 174 LEU A CA 1
ATOM 1429 C C . LEU A 1 174 ? -11.289 -6.133 3.228 1.00 96.88 174 LEU A C 1
ATOM 1431 O O . LEU A 1 174 ? -11.928 -5.368 3.946 1.00 96.88 174 LEU A O 1
ATOM 1435 N N . LEU A 1 175 ? -11.749 -7.338 2.882 1.00 96.69 175 LEU A N 1
ATOM 1436 C CA . LEU A 1 175 ? -13.030 -7.867 3.345 1.00 96.69 175 LEU A CA 1
ATOM 1437 C C . LEU A 1 175 ? -13.095 -7.913 4.878 1.00 96.69 175 LEU A C 1
ATOM 1439 O O . LEU A 1 175 ? -14.064 -7.432 5.467 1.00 96.69 175 LEU A O 1
ATOM 1443 N N . LYS A 1 176 ? -12.049 -8.439 5.525 1.00 96.25 176 LYS A N 1
ATOM 1444 C CA . LYS A 1 176 ? -11.921 -8.477 6.986 1.00 96.25 176 LYS A CA 1
ATOM 1445 C C . LYS A 1 176 ? -11.978 -7.073 7.585 1.00 96.25 176 LYS A C 1
ATOM 1447 O O . LYS A 1 176 ? -12.776 -6.846 8.490 1.00 96.25 176 LYS A O 1
ATOM 1452 N N . LEU A 1 177 ? -11.213 -6.124 7.041 1.00 95.62 177 LEU A N 1
ATOM 1453 C CA . LEU A 1 177 ? -11.238 -4.732 7.497 1.00 95.62 177 LEU A CA 1
ATOM 1454 C C . LEU A 1 177 ? -12.638 -4.121 7.367 1.00 95.62 177 LEU A C 1
ATOM 1456 O O . LEU A 1 177 ? -13.109 -3.469 8.289 1.00 95.62 177 LEU A O 1
ATOM 1460 N N . ILE A 1 178 ? -13.346 -4.343 6.261 1.00 94.69 178 ILE A N 1
ATOM 1461 C CA . ILE A 1 178 ? -14.701 -3.802 6.073 1.00 94.69 178 ILE A CA 1
ATOM 1462 C C . ILE A 1 178 ? -15.684 -4.425 7.089 1.00 94.69 178 ILE A C 1
ATOM 1464 O O . ILE A 1 178 ? -16.496 -3.698 7.677 1.00 94.69 178 ILE A O 1
ATOM 1468 N N . LYS A 1 179 ? -15.579 -5.732 7.367 1.00 93.69 179 LYS A N 1
ATOM 1469 C CA . LYS A 1 179 ? -16.402 -6.438 8.369 1.00 93.69 179 LYS A CA 1
ATOM 1470 C C . LYS A 1 179 ? -16.139 -5.973 9.800 1.00 93.69 179 LYS A C 1
ATOM 1472 O O . LYS A 1 179 ? -17.073 -5.592 10.499 1.00 93.69 179 LYS A O 1
ATOM 1477 N N . GLU A 1 180 ? -14.878 -5.904 10.226 1.00 92.19 180 GLU A N 1
ATOM 1478 C CA . GLU A 1 180 ? -14.486 -5.436 11.572 1.00 92.19 180 GLU A CA 1
ATOM 1479 C C . GLU A 1 180 ? -14.957 -4.003 11.861 1.00 92.19 180 GLU A C 1
ATOM 1481 O O . GLU A 1 180 ? -15.130 -3.580 13.009 1.00 92.19 180 GLU A O 1
ATOM 1486 N N . ARG A 1 181 ? -15.196 -3.238 10.799 1.00 90.00 181 ARG A N 1
ATOM 1487 C CA . ARG A 1 181 ? -15.677 -1.863 10.855 1.00 90.00 181 ARG A CA 1
ATOM 1488 C C . ARG A 1 181 ? -17.201 -1.744 10.753 1.00 90.00 181 ARG A C 1
ATOM 1490 O O . ARG A 1 181 ? -17.721 -0.627 10.759 1.00 90.00 181 ARG A O 1
ATOM 1497 N N . GLY A 1 182 ? -17.920 -2.869 10.718 1.00 83.12 182 GLY A N 1
ATOM 1498 C CA . GLY A 1 182 ? -19.382 -2.933 10.645 1.00 83.12 182 GLY A CA 1
ATOM 1499 C C . GLY A 1 182 ? -19.924 -2.331 9.352 1.00 83.12 182 GLY A C 1
ATOM 1500 O O . GLY A 1 182 ? -20.991 -1.708 9.347 1.00 83.12 182 GLY A O 1
ATOM 1501 N N . LYS A 1 183 ? -19.145 -2.398 8.264 1.00 76.06 183 LYS A N 1
ATOM 1502 C CA . LYS A 1 183 ? -19.504 -1.768 6.991 1.00 76.06 183 LYS A CA 1
ATOM 1503 C C . LYS A 1 183 ? -20.282 -2.697 6.062 1.00 76.06 183 LYS A C 1
ATOM 1505 O O . LYS A 1 183 ? -21.074 -2.181 5.284 1.00 76.06 183 LYS A O 1
ATOM 1510 N N . ILE A 1 184 ? -20.183 -4.005 6.239 1.00 74.62 184 ILE A N 1
ATOM 1511 C CA . ILE A 1 184 ? -20.992 -5.030 5.565 1.00 74.62 184 ILE A CA 1
ATOM 1512 C C . ILE A 1 184 ? -21.347 -6.119 6.583 1.00 74.62 184 ILE A C 1
ATOM 1514 O O . ILE A 1 184 ? -20.597 -6.277 7.551 1.00 74.62 184 ILE A O 1
ATOM 1518 N N . ASP A 1 185 ? -22.461 -6.812 6.358 1.00 62.72 185 ASP A N 1
ATOM 1519 C CA . ASP A 1 185 ? -22.888 -7.980 7.143 1.00 62.72 185 ASP A CA 1
ATOM 1520 C C . ASP A 1 185 ? -22.130 -9.254 6.708 1.00 62.72 185 ASP A C 1
ATOM 1522 O O . ASP A 1 185 ? -21.774 -9.372 5.508 1.00 62.72 185 ASP A O 1
#

Radius of gyration: 16.12 Å; Cα contacts (8 Å, |Δi|>4): 286; chains: 1; bounding box: 50×39×38 Å

Mean predicted aligned error: 3.13 Å

pLDDT: mean 95.55, std 7.03, range [46.78, 98.81]